Protein AF-A0A7S0ASE6-F1 (afdb_monomer_lite)

pLDDT: mean 73.41, std 23.87, range [31.66, 97.06]

Radius of gyration: 35.44 Å; chains: 1; bounding box: 106×124×54 Å

Structure (mmCIF, N/CA/C/O backbone):
data_AF-A0A7S0ASE6-F1
#
_entry.id   AF-A0A7S0ASE6-F1
#
loop_
_atom_site.group_PDB
_atom_site.id
_atom_site.type_symbol
_atom_site.label_atom_id
_atom_site.label_alt_id
_atom_site.label_comp_id
_atom_site.label_asym_id
_atom_site.label_entity_id
_atom_site.label_seq_id
_atom_site.pdbx_PDB_ins_code
_atom_site.Cartn_x
_atom_site.Cartn_y
_atom_site.Cartn_z
_atom_site.occupancy
_atom_site.B_iso_or_equiv
_atom_site.auth_seq_id
_atom_site.auth_comp_id
_atom_site.auth_asym_id
_atom_site.auth_atom_id
_atom_site.pdbx_PDB_model_num
ATOM 1 N N . LEU A 1 1 ? 62.168 66.373 30.862 1.00 46.31 1 LEU A N 1
ATOM 2 C CA . LEU A 1 1 ? 61.908 66.046 32.283 1.00 46.31 1 LEU A CA 1
ATOM 3 C C . LEU A 1 1 ? 61.932 64.528 32.435 1.00 46.31 1 LEU A C 1
ATOM 5 O O . LEU A 1 1 ? 61.274 63.884 31.636 1.00 46.31 1 LEU A O 1
ATOM 9 N N . ALA A 1 2 ? 62.710 64.023 33.400 1.00 45.31 2 ALA A N 1
ATOM 10 C CA . ALA A 1 2 ? 62.750 62.649 33.939 1.00 45.31 2 ALA A CA 1
ATOM 11 C C . ALA A 1 2 ? 62.777 61.434 32.971 1.00 45.31 2 ALA A C 1
ATOM 13 O O . ALA A 1 2 ? 61.795 61.073 32.333 1.00 45.31 2 ALA A O 1
ATOM 14 N N . THR A 1 3 ? 63.922 60.747 32.973 1.00 60.81 3 THR A N 1
ATOM 15 C CA . THR A 1 3 ? 64.194 59.399 32.429 1.00 60.81 3 THR A CA 1
ATOM 16 C C . THR A 1 3 ? 64.270 58.358 33.587 1.00 60.81 3 THR A C 1
ATOM 18 O O . THR A 1 3 ? 64.009 58.733 34.729 1.00 60.81 3 THR A O 1
ATOM 21 N N . PRO A 1 4 ? 64.679 57.081 33.367 1.00 75.38 4 PRO A N 1
ATOM 22 C CA . PRO A 1 4 ? 63.859 55.966 32.870 1.00 75.38 4 PRO A CA 1
ATOM 23 C C . PRO A 1 4 ? 63.409 54.981 33.996 1.00 75.38 4 PRO A C 1
ATOM 25 O O . PRO A 1 4 ? 62.358 55.299 34.546 1.00 75.38 4 PRO A O 1
ATOM 28 N N . PRO A 1 5 ? 64.091 53.887 34.459 1.00 63.62 5 PRO A N 1
ATOM 29 C CA . PRO A 1 5 ? 65.176 53.027 33.928 1.00 63.62 5 PRO A CA 1
ATOM 30 C C . PRO A 1 5 ? 64.927 51.476 33.954 1.00 63.62 5 PRO A C 1
ATOM 32 O O . PRO A 1 5 ? 63.976 50.989 34.546 1.00 63.62 5 PRO A O 1
ATOM 35 N N . LEU A 1 6 ? 65.894 50.721 33.393 1.00 52.25 6 LEU A N 1
ATOM 36 C CA . LEU A 1 6 ? 66.232 49.275 33.552 1.00 52.25 6 LEU A CA 1
ATOM 37 C C . LEU A 1 6 ? 65.323 48.207 32.885 1.00 52.25 6 LEU A C 1
ATOM 39 O O . LEU A 1 6 ? 64.147 48.088 33.190 1.00 52.25 6 LEU A O 1
ATOM 43 N N . LEU A 1 7 ? 65.792 47.426 31.892 1.00 50.50 7 LEU A N 1
ATOM 44 C CA . LEU A 1 7 ? 66.865 46.395 31.908 1.00 50.50 7 LEU A CA 1
ATOM 45 C C . LEU A 1 7 ? 66.517 45.221 32.841 1.00 50.50 7 LEU A C 1
ATOM 47 O O . LEU A 1 7 ? 66.547 45.354 34.056 1.00 50.50 7 LEU A O 1
ATOM 51 N N . SER A 1 8 ? 66.254 44.013 32.340 1.00 44.50 8 SER A N 1
ATOM 52 C CA . SER A 1 8 ? 67.258 43.051 31.835 1.00 44.50 8 SER A CA 1
ATOM 53 C C . SER A 1 8 ? 66.544 41.694 31.596 1.00 44.50 8 SER A C 1
ATOM 55 O O . SER A 1 8 ? 65.427 41.528 32.067 1.00 44.50 8 SER A O 1
ATOM 57 N N . ARG A 1 9 ? 67.057 40.665 30.905 1.00 51.22 9 ARG A N 1
ATOM 58 C CA . ARG A 1 9 ? 68.338 40.391 30.222 1.00 51.22 9 ARG A CA 1
ATOM 59 C C . ARG A 1 9 ? 68.058 39.305 29.165 1.00 51.22 9 ARG A C 1
ATOM 61 O O . ARG A 1 9 ? 67.295 38.384 29.437 1.00 51.22 9 ARG A O 1
ATOM 68 N N . LEU A 1 10 ? 68.715 39.356 28.008 1.00 49.47 10 LEU A N 1
ATOM 69 C CA . LEU A 1 10 ? 68.803 38.199 27.107 1.00 49.47 10 LEU A CA 1
ATOM 70 C C . LEU A 1 10 ? 69.818 37.188 27.665 1.00 49.47 10 LEU A C 1
ATOM 72 O O . LEU A 1 10 ? 70.966 37.563 27.888 1.00 49.47 10 LEU A O 1
ATOM 76 N N . SER A 1 11 ? 69.419 35.923 27.828 1.00 36.72 11 SER A N 1
ATOM 77 C CA . SER A 1 11 ? 70.278 34.754 27.574 1.00 36.72 11 SER A CA 1
ATOM 78 C C . SER A 1 11 ? 69.448 33.468 27.500 1.00 36.72 11 SER A C 1
ATOM 80 O O . SER A 1 11 ? 68.654 33.175 28.387 1.00 36.72 11 SER A O 1
ATOM 82 N N . LEU A 1 12 ? 69.690 32.704 26.436 1.00 48.00 12 LEU A N 1
ATOM 83 C CA . LEU A 1 12 ? 69.288 31.310 26.191 1.00 48.00 12 LEU A CA 1
ATOM 84 C C . LEU A 1 12 ? 69.874 30.340 27.267 1.00 48.00 12 LEU A C 1
ATOM 86 O O . LEU A 1 12 ? 70.744 30.804 28.014 1.00 48.00 12 LEU A O 1
ATOM 90 N N . PRO A 1 13 ? 69.496 29.029 27.347 1.00 49.38 13 PRO A N 1
ATOM 91 C CA . PRO A 1 13 ? 68.997 28.190 26.239 1.00 49.38 13 PRO A CA 1
ATOM 92 C C . PRO A 1 13 ? 67.893 27.128 26.509 1.00 49.38 13 PRO A C 1
ATOM 94 O O . PRO A 1 13 ? 67.579 26.768 27.633 1.00 49.38 13 PRO A O 1
ATOM 97 N N . CYS A 1 14 ? 67.364 26.630 25.384 1.00 36.22 14 CYS A N 1
ATOM 98 C CA . CYS A 1 14 ? 66.999 25.254 24.990 1.00 36.22 14 CYS A CA 1
ATOM 99 C C . CYS A 1 14 ? 66.637 24.126 25.990 1.00 36.22 14 CYS A C 1
ATOM 101 O O . CYS A 1 14 ? 67.247 23.950 27.035 1.00 36.22 14 CYS A O 1
ATOM 103 N N . LEU A 1 15 ? 65.843 23.188 25.436 1.00 43.75 15 LEU A N 1
ATOM 104 C CA . LEU A 1 15 ? 65.811 21.740 25.731 1.00 43.75 15 LEU A CA 1
ATOM 105 C C . LEU A 1 15 ? 65.174 21.299 27.075 1.00 43.75 15 LEU A C 1
ATOM 107 O O . LEU A 1 15 ? 65.861 21.152 28.077 1.00 43.75 15 LEU A O 1
ATOM 111 N N . LEU A 1 16 ? 63.884 20.927 27.063 1.00 47.41 16 LEU A N 1
ATOM 112 C CA . LEU A 1 16 ? 63.464 19.513 26.948 1.00 47.41 16 LEU A CA 1
ATOM 113 C C . LEU A 1 16 ? 61.928 19.351 26.917 1.00 47.41 16 LEU A C 1
ATOM 115 O O . LEU A 1 16 ? 61.214 19.736 27.836 1.00 47.41 16 LEU A O 1
ATOM 119 N N . ASP A 1 17 ? 61.471 18.745 25.825 1.00 41.91 17 ASP A N 1
ATOM 120 C CA . ASP A 1 17 ? 60.378 17.774 25.703 1.00 41.91 17 ASP A CA 1
ATOM 121 C C . ASP A 1 17 ? 59.402 17.557 26.888 1.00 41.91 17 ASP A C 1
ATOM 123 O O . ASP A 1 17 ? 59.748 16.976 27.920 1.00 41.91 17 ASP A O 1
ATOM 127 N N . ARG A 1 18 ? 58.123 17.887 26.651 1.00 41.34 18 ARG A N 1
ATOM 128 C CA . ARG A 1 18 ? 57.000 17.081 27.156 1.00 41.34 18 ARG A CA 1
ATOM 129 C C . ARG A 1 18 ? 55.775 17.168 26.244 1.00 41.34 18 ARG A C 1
ATOM 131 O O . ARG A 1 18 ? 54.828 17.904 26.502 1.00 41.34 18 ARG A O 1
ATOM 138 N N . THR A 1 19 ? 55.844 16.386 25.170 1.00 42.97 19 THR A N 1
ATOM 139 C CA . THR A 1 19 ? 54.727 15.589 24.627 1.00 42.97 19 THR A CA 1
ATOM 140 C C . THR A 1 19 ? 53.314 16.196 24.639 1.00 42.97 19 THR A C 1
ATOM 142 O O . THR A 1 19 ? 52.597 16.148 25.639 1.00 42.97 19 THR A O 1
ATOM 145 N N . GLU A 1 20 ? 52.875 16.590 23.443 1.00 48.16 20 GLU A N 1
ATOM 146 C CA . GLU A 1 20 ? 51.543 16.332 22.868 1.00 48.16 20 GLU A CA 1
ATOM 14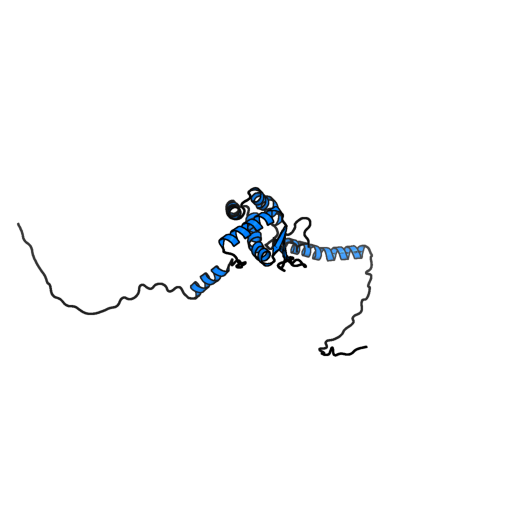7 C C . GLU A 1 20 ? 50.760 15.164 23.527 1.00 48.16 20 GLU A C 1
ATOM 149 O O . GLU A 1 20 ? 50.758 14.036 23.032 1.00 48.16 20 GLU A O 1
ATOM 154 N N . GLU A 1 21 ? 50.030 15.420 24.616 1.00 43.19 21 GLU A N 1
ATOM 155 C CA . GLU A 1 21 ? 49.092 14.454 25.209 1.00 43.19 21 GLU A CA 1
ATOM 156 C C . GLU A 1 21 ? 47.643 14.781 24.833 1.00 43.19 21 GLU A C 1
ATOM 158 O O . GLU A 1 21 ? 46.787 15.142 25.639 1.00 43.19 21 GLU A O 1
ATOM 163 N N . SER A 1 22 ? 47.336 14.447 23.583 1.00 43.00 22 SER A N 1
ATOM 164 C CA . SER A 1 22 ? 46.036 13.905 23.191 1.00 43.00 22 SER A CA 1
ATOM 165 C C . SER A 1 22 ? 44.819 14.836 23.314 1.00 43.00 22 SER A C 1
ATOM 167 O O . SER A 1 22 ? 44.063 14.839 24.289 1.00 43.00 22 SER A O 1
ATOM 169 N N . GLY A 1 23 ? 44.462 15.425 22.171 1.00 41.19 23 GLY A N 1
ATOM 170 C CA . GLY A 1 23 ? 43.052 15.533 21.810 1.00 41.19 23 GLY A CA 1
ATOM 171 C C . GLY A 1 23 ? 42.423 14.136 21.811 1.00 41.19 23 GLY A C 1
ATOM 172 O O . GLY A 1 23 ? 42.434 13.439 20.795 1.00 41.19 23 GLY A O 1
ATOM 173 N N . LYS A 1 24 ? 41.888 13.706 22.963 1.00 46.53 24 LYS A N 1
ATOM 174 C CA . LYS A 1 24 ? 41.133 12.458 23.111 1.00 46.53 24 LYS A CA 1
ATOM 175 C C . LYS A 1 24 ? 39.839 12.578 22.321 1.00 46.53 24 LYS A C 1
ATOM 177 O O . LYS A 1 24 ? 38.773 12.870 22.861 1.00 46.53 24 LYS A O 1
ATOM 182 N N . SER A 1 25 ? 39.940 12.294 21.021 1.00 38.59 25 SER A N 1
ATOM 183 C CA . SER A 1 25 ? 38.804 11.824 20.245 1.00 38.59 25 SER A CA 1
ATOM 184 C C . SER A 1 25 ? 38.163 10.705 21.061 1.00 38.59 25 SER A C 1
ATOM 186 O O . SER A 1 25 ? 38.798 9.692 21.365 1.00 38.59 25 SER A O 1
ATOM 188 N N . VAL A 1 26 ? 36.934 10.933 21.527 1.00 51.69 26 VAL A N 1
ATOM 189 C CA . VAL A 1 26 ? 36.214 9.935 22.315 1.00 51.69 26 VAL A CA 1
ATOM 190 C C . VAL A 1 26 ? 35.903 8.801 21.354 1.00 51.69 26 VAL A C 1
ATOM 192 O O . VAL A 1 26 ? 34.943 8.867 20.584 1.00 51.69 26 VAL A O 1
ATOM 195 N N . ALA A 1 27 ? 36.776 7.793 21.356 1.00 51.03 27 ALA A N 1
ATOM 196 C CA . ALA A 1 27 ? 36.675 6.613 20.524 1.00 51.03 27 ALA A CA 1
ATOM 197 C C . ALA A 1 27 ? 35.365 5.907 20.874 1.00 51.03 27 ALA A C 1
ATOM 199 O O . ALA A 1 27 ? 35.280 5.161 21.850 1.00 51.03 27 ALA A O 1
ATOM 200 N N . GLN A 1 28 ? 34.321 6.212 20.096 1.00 57.12 28 GLN A N 1
ATOM 201 C CA . GLN A 1 28 ? 32.968 5.740 20.348 1.00 57.12 28 GLN A CA 1
ATOM 202 C C . GLN A 1 28 ? 32.994 4.225 20.501 1.00 57.12 28 GLN A C 1
ATOM 204 O O . GLN A 1 28 ? 33.410 3.498 19.591 1.00 57.12 28 GLN A O 1
ATOM 209 N N . SER A 1 29 ? 32.579 3.782 21.687 1.00 41.16 29 SER A N 1
ATOM 210 C CA . SER A 1 29 ? 32.697 2.400 22.137 1.00 41.16 29 SER A CA 1
ATOM 211 C C . SER A 1 29 ? 32.131 1.421 21.095 1.00 41.16 29 SER A C 1
ATOM 213 O O . SER A 1 29 ? 31.169 1.748 20.391 1.00 41.16 29 SER A O 1
ATOM 215 N N . PRO A 1 30 ? 32.647 0.182 20.990 1.00 56.12 30 PRO A N 1
ATOM 216 C CA . PRO A 1 30 ? 32.141 -0.783 20.010 1.00 56.12 30 PRO A CA 1
ATOM 217 C C . PRO A 1 30 ? 30.630 -1.055 20.157 1.00 56.12 30 PRO A C 1
ATOM 219 O O . PRO A 1 30 ? 29.961 -1.327 19.161 1.00 56.12 30 PRO A O 1
ATOM 222 N N . LYS A 1 31 ? 30.061 -0.867 21.359 1.00 50.06 31 LYS A N 1
ATOM 223 C CA . LYS A 1 31 ? 28.608 -0.884 21.607 1.00 50.06 31 LYS A CA 1
ATOM 224 C C . LYS A 1 31 ? 27.866 0.236 20.854 1.00 50.06 31 LYS A C 1
ATOM 226 O O . LYS A 1 31 ? 26.828 -0.030 20.253 1.00 50.06 31 LYS A O 1
ATOM 231 N N . GLN A 1 32 ? 28.410 1.455 20.805 1.00 53.22 32 GLN A N 1
ATOM 232 C CA . GLN A 1 32 ? 27.863 2.561 20.003 1.00 53.22 32 GLN A CA 1
ATOM 233 C C . GLN A 1 32 ? 28.000 2.305 18.494 1.00 53.22 32 GLN A C 1
ATOM 235 O O . GLN A 1 32 ? 27.083 2.621 17.743 1.00 53.22 32 GLN A O 1
ATOM 240 N N . ARG A 1 33 ? 29.074 1.655 18.020 1.00 47.91 33 ARG A N 1
ATOM 241 C CA . ARG A 1 33 ? 29.172 1.250 16.599 1.00 47.91 33 ARG A CA 1
ATOM 242 C C . ARG A 1 33 ? 28.098 0.220 16.214 1.00 47.91 33 ARG A C 1
ATOM 244 O O . ARG A 1 33 ? 27.493 0.322 15.144 1.00 47.91 33 ARG A O 1
ATOM 251 N N . GLN A 1 34 ? 27.813 -0.739 17.098 1.00 54.50 34 GLN A N 1
ATOM 252 C CA . GLN A 1 34 ? 26.793 -1.767 16.868 1.00 54.50 34 GLN A CA 1
ATOM 253 C C . GLN A 1 34 ? 25.364 -1.200 16.795 1.00 54.50 34 GLN A C 1
ATOM 255 O O . GLN A 1 34 ? 24.576 -1.672 15.971 1.00 54.50 34 GLN A O 1
ATOM 260 N N . THR A 1 35 ? 25.015 -0.165 17.571 1.00 48.97 35 THR A N 1
ATOM 261 C CA . THR A 1 35 ? 23.663 0.428 17.518 1.00 48.97 35 THR A CA 1
ATOM 262 C C . THR A 1 35 ? 23.382 1.130 16.186 1.00 48.97 35 THR A C 1
ATOM 264 O O . THR A 1 35 ? 22.312 0.915 15.610 1.00 48.97 35 THR A O 1
ATOM 267 N N . VAL A 1 36 ? 24.344 1.865 15.610 1.00 48.91 36 VAL A N 1
ATOM 268 C CA . VAL A 1 36 ? 24.180 2.476 14.271 1.00 48.91 36 VAL A CA 1
ATOM 269 C C . VAL A 1 36 ? 23.984 1.397 13.193 1.00 48.91 36 VAL A C 1
ATOM 271 O O . VAL A 1 36 ? 23.126 1.517 12.311 1.00 48.91 36 VAL A O 1
ATOM 274 N N . GLN A 1 37 ? 24.730 0.293 13.288 1.00 48.12 37 GLN A N 1
ATOM 275 C CA . GLN A 1 37 ? 24.641 -0.824 12.344 1.00 48.12 37 GLN A CA 1
ATOM 276 C C . GLN A 1 37 ? 23.330 -1.624 12.491 1.00 48.12 37 GLN A C 1
ATOM 278 O O . GLN A 1 37 ? 22.786 -2.100 11.489 1.00 48.12 37 GLN A O 1
ATOM 283 N N . ALA A 1 38 ? 22.761 -1.694 13.700 1.00 42.91 38 ALA A N 1
ATOM 284 C CA . ALA A 1 38 ? 21.429 -2.243 13.951 1.00 42.91 38 ALA A CA 1
ATOM 285 C C . ALA A 1 38 ? 20.308 -1.348 13.383 1.00 42.91 38 ALA A C 1
ATOM 287 O O . ALA A 1 38 ? 19.380 -1.852 12.744 1.00 42.91 38 ALA A O 1
ATOM 288 N N . MET A 1 39 ? 20.409 -0.019 13.515 1.00 43.75 39 MET A N 1
ATOM 289 C CA . MET A 1 39 ? 19.421 0.916 12.951 1.00 43.75 39 MET A CA 1
ATOM 290 C C . MET A 1 39 ? 19.365 0.851 11.415 1.00 43.75 39 MET A C 1
ATOM 292 O O . MET A 1 39 ? 18.277 0.894 10.834 1.00 43.75 39 MET A O 1
ATOM 296 N N . LYS A 1 40 ? 20.507 0.630 10.747 1.00 40.44 40 LYS A N 1
ATOM 297 C CA . LYS A 1 40 ? 20.600 0.465 9.281 1.00 40.44 40 LYS A CA 1
ATOM 298 C C . LYS A 1 40 ? 19.810 -0.744 8.738 1.00 40.44 40 LYS A C 1
ATOM 300 O O . LYS A 1 40 ? 19.458 -0.756 7.559 1.00 40.44 40 LYS A O 1
ATOM 305 N N . LYS A 1 41 ? 19.467 -1.738 9.575 1.00 43.91 41 LYS A N 1
ATOM 306 C CA . LYS A 1 41 ? 18.623 -2.894 9.195 1.00 43.91 41 LYS A CA 1
ATOM 307 C C . LYS A 1 41 ? 17.110 -2.613 9.206 1.00 43.91 41 LYS A C 1
ATOM 309 O O . LYS A 1 41 ? 16.353 -3.438 8.697 1.00 43.91 41 LYS A O 1
ATOM 314 N N . ARG A 1 42 ? 16.636 -1.484 9.753 1.00 51.38 42 ARG A N 1
ATOM 315 C CA . ARG A 1 42 ? 15.226 -1.339 10.180 1.00 51.38 42 ARG A CA 1
ATOM 316 C C . ARG A 1 42 ? 14.180 -1.281 9.049 1.00 51.38 42 ARG A C 1
ATOM 318 O O . ARG A 1 42 ? 13.040 -1.660 9.287 1.00 51.38 42 ARG A O 1
ATOM 325 N N . LEU A 1 43 ? 14.542 -0.863 7.828 1.00 57.16 43 LEU A N 1
ATOM 326 C CA . LEU A 1 43 ? 13.655 -0.857 6.642 1.00 57.16 43 LEU A CA 1
ATOM 327 C C . LEU A 1 43 ? 14.396 -1.217 5.334 1.00 57.16 43 LEU A C 1
ATOM 329 O O . LEU A 1 43 ? 14.270 -0.545 4.310 1.00 57.16 43 LEU A O 1
ATOM 333 N N . ALA A 1 44 ? 15.175 -2.301 5.340 1.00 65.75 44 ALA A N 1
ATOM 334 C CA . ALA A 1 44 ? 15.803 -2.796 4.115 1.00 65.75 44 ALA A CA 1
ATOM 335 C C . ALA A 1 44 ? 14.754 -3.383 3.141 1.00 65.75 44 ALA A C 1
ATOM 337 O O . ALA A 1 44 ? 14.177 -4.452 3.374 1.00 65.75 44 ALA A O 1
ATOM 338 N N . PHE A 1 45 ? 14.516 -2.690 2.023 1.00 72.69 45 PHE A N 1
ATOM 339 C CA . PHE A 1 45 ? 13.747 -3.227 0.897 1.00 72.69 45 PHE A CA 1
ATOM 340 C C . PHE A 1 45 ? 14.613 -4.172 0.055 1.00 72.69 45 PHE A C 1
ATOM 342 O O . PHE A 1 45 ? 15.717 -3.782 -0.342 1.00 72.69 45 PHE A O 1
ATOM 349 N N . ARG A 1 46 ? 14.093 -5.352 -0.326 1.00 83.56 46 ARG A N 1
ATOM 350 C CA . ARG A 1 46 ? 14.748 -6.257 -1.302 1.00 83.56 46 ARG A CA 1
ATOM 351 C C . ARG A 1 46 ? 15.220 -5.487 -2.545 1.00 83.56 46 ARG A C 1
ATOM 353 O O . ARG A 1 46 ? 14.602 -4.499 -2.948 1.00 83.56 46 ARG A O 1
ATOM 360 N N . LYS A 1 47 ? 16.323 -5.917 -3.171 1.00 80.88 47 LYS A N 1
ATOM 361 C CA . LYS A 1 47 ? 16.894 -5.221 -4.343 1.00 80.88 47 LYS A CA 1
ATOM 362 C C . LYS A 1 47 ? 15.979 -5.276 -5.583 1.00 80.88 47 LYS A C 1
ATOM 364 O O . LYS A 1 47 ? 16.001 -4.338 -6.368 1.00 80.88 47 LYS A O 1
ATOM 369 N N . LEU A 1 48 ? 15.139 -6.313 -5.724 1.00 86.31 48 LEU A N 1
AT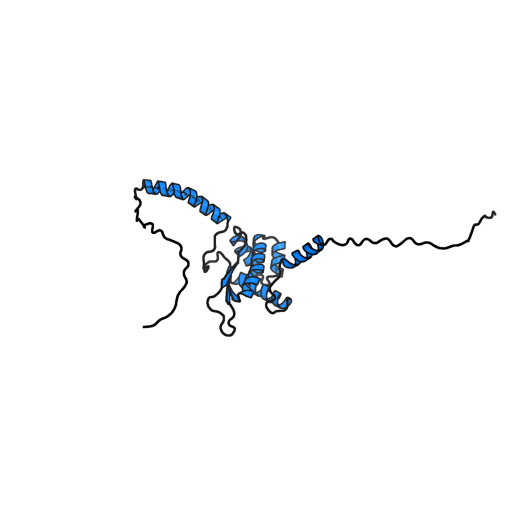OM 370 C CA . LEU A 1 48 ? 14.156 -6.491 -6.819 1.00 86.31 48 LEU A CA 1
ATOM 371 C C . LEU A 1 48 ? 14.734 -6.307 -8.245 1.00 86.31 48 LEU A C 1
ATOM 373 O O . LEU A 1 48 ? 13.997 -5.929 -9.159 1.00 86.31 48 LEU A O 1
ATOM 377 N N . GLY A 1 49 ? 16.044 -6.530 -8.421 1.00 89.00 49 GLY A N 1
ATOM 378 C CA . GLY A 1 49 ? 16.761 -6.338 -9.687 1.00 89.00 49 GLY A CA 1
ATOM 379 C C . GLY A 1 49 ? 16.740 -4.904 -10.234 1.00 89.00 49 GLY A C 1
ATOM 380 O O . GLY A 1 49 ? 16.793 -4.733 -11.444 1.00 89.00 49 GLY A O 1
ATOM 381 N N . ARG A 1 50 ? 16.565 -3.870 -9.393 1.00 91.00 50 ARG A N 1
ATOM 382 C CA . ARG A 1 50 ? 16.361 -2.481 -9.851 1.00 91.00 50 ARG A CA 1
ATOM 383 C C . ARG A 1 50 ? 17.130 -1.454 -9.033 1.00 91.00 50 ARG A C 1
ATOM 385 O O . ARG A 1 50 ? 17.311 -1.614 -7.825 1.00 91.00 50 ARG A O 1
ATOM 392 N N . GLN A 1 51 ? 17.477 -0.348 -9.692 1.00 94.38 51 GLN A N 1
ATOM 393 C CA . GLN A 1 51 ? 18.058 0.822 -9.038 1.00 94.38 51 GLN A CA 1
ATOM 394 C C . GLN A 1 51 ? 17.107 1.407 -7.972 1.00 94.38 51 GLN A C 1
ATOM 396 O O . GLN A 1 51 ? 15.881 1.361 -8.159 1.00 94.38 51 GLN A O 1
ATOM 401 N N . PRO A 1 52 ? 17.623 1.973 -6.859 1.00 90.88 52 PRO A N 1
ATOM 402 C CA . PRO A 1 52 ? 16.797 2.402 -5.726 1.00 90.88 52 PRO A CA 1
ATOM 403 C C . PRO A 1 52 ? 15.686 3.396 -6.091 1.00 90.88 52 PRO A C 1
ATOM 405 O O . PRO A 1 52 ? 14.553 3.223 -5.641 1.00 90.88 52 PRO A O 1
ATOM 408 N N . ALA A 1 53 ? 15.980 4.380 -6.948 1.00 92.44 53 ALA A N 1
ATOM 409 C CA . ALA A 1 53 ? 15.020 5.401 -7.372 1.00 92.44 53 ALA A CA 1
ATOM 410 C C . ALA A 1 53 ? 13.835 4.803 -8.156 1.00 92.44 53 ALA A C 1
ATOM 412 O O . ALA A 1 53 ? 12.675 5.044 -7.813 1.00 92.44 53 ALA A O 1
ATOM 413 N N . HIS A 1 54 ? 14.117 3.944 -9.145 1.00 95.00 54 HIS A N 1
ATOM 414 C CA . HIS A 1 54 ? 13.092 3.222 -9.907 1.00 95.00 54 HIS A CA 1
ATOM 415 C C . HIS A 1 54 ? 12.256 2.332 -8.975 1.00 95.00 54 HIS A C 1
ATOM 417 O O . HIS A 1 54 ? 11.026 2.360 -9.020 1.00 95.00 54 HIS A O 1
ATOM 423 N N . LYS A 1 55 ? 12.903 1.578 -8.074 1.00 93.94 55 LYS A N 1
ATOM 424 C CA . LYS A 1 55 ? 12.210 0.729 -7.091 1.00 93.94 55 LYS A CA 1
ATOM 425 C C . LYS A 1 55 ? 11.249 1.536 -6.209 1.00 93.94 55 LYS A C 1
ATOM 427 O O . LYS A 1 55 ? 10.126 1.094 -5.973 1.00 93.94 55 LYS A O 1
ATOM 432 N N . TRP A 1 56 ? 11.657 2.723 -5.758 1.00 93.06 56 TRP A N 1
ATOM 433 C CA . TRP A 1 56 ? 10.810 3.615 -4.963 1.00 93.06 56 TRP A CA 1
ATOM 434 C C . TRP A 1 56 ? 9.639 4.199 -5.767 1.00 93.06 56 TRP A C 1
ATOM 436 O O . TRP A 1 56 ? 8.518 4.263 -5.265 1.00 93.06 56 TRP A O 1
ATOM 446 N N . ALA A 1 57 ? 9.857 4.586 -7.027 1.00 94.62 57 ALA A N 1
ATOM 447 C CA . ALA A 1 57 ? 8.778 5.011 -7.920 1.00 94.62 57 ALA A CA 1
ATOM 448 C C . ALA A 1 57 ? 7.748 3.888 -8.150 1.00 94.62 57 ALA A C 1
ATOM 450 O O . ALA A 1 57 ? 6.552 4.117 -7.989 1.00 94.62 57 ALA A O 1
ATOM 451 N N . MET A 1 58 ? 8.209 2.662 -8.421 1.00 95.50 58 MET A N 1
ATOM 452 C CA . MET A 1 58 ? 7.351 1.484 -8.585 1.00 95.50 58 MET A CA 1
ATOM 453 C C . MET A 1 58 ? 6.521 1.186 -7.329 1.00 95.50 58 MET A C 1
ATOM 455 O O . MET A 1 58 ? 5.316 0.972 -7.435 1.00 95.50 58 MET A O 1
ATOM 459 N N . LEU A 1 59 ? 7.140 1.179 -6.143 1.00 95.25 59 LEU A N 1
ATOM 460 C CA . LEU A 1 59 ? 6.434 0.910 -4.885 1.00 95.25 59 LEU A CA 1
ATOM 461 C C . LEU A 1 59 ? 5.360 1.969 -4.595 1.00 95.25 59 LEU A C 1
ATOM 463 O O . LEU A 1 59 ? 4.246 1.597 -4.236 1.00 95.25 59 LEU A O 1
ATOM 467 N N . ARG A 1 60 ? 5.644 3.261 -4.822 1.00 95.56 60 ARG A N 1
ATOM 468 C CA . ARG A 1 60 ? 4.649 4.345 -4.693 1.00 95.56 60 ARG A CA 1
ATOM 469 C C . ARG A 1 60 ? 3.451 4.159 -5.624 1.00 95.56 60 ARG A C 1
ATOM 471 O O . ARG A 1 60 ? 2.308 4.304 -5.189 1.00 95.56 60 ARG A O 1
ATOM 478 N N . ASN A 1 61 ? 3.704 3.794 -6.881 1.00 96.19 61 ASN A N 1
ATOM 479 C CA . ASN A 1 61 ? 2.642 3.532 -7.850 1.00 96.19 61 ASN A CA 1
ATOM 480 C C . ASN A 1 61 ? 1.785 2.334 -7.397 1.00 96.19 61 ASN A C 1
ATOM 482 O O . ASN A 1 61 ? 0.570 2.466 -7.300 1.00 96.19 61 ASN A O 1
ATOM 486 N N . MET A 1 62 ? 2.406 1.211 -7.008 1.00 96.44 62 MET A N 1
ATOM 487 C CA . MET A 1 62 ? 1.674 0.028 -6.532 1.00 96.44 62 MET A CA 1
ATOM 488 C C . MET A 1 62 ? 0.872 0.280 -5.243 1.00 96.44 62 MET A C 1
ATOM 490 O O . MET A 1 62 ? -0.219 -0.264 -5.113 1.00 96.44 62 MET A O 1
ATOM 494 N N . VAL A 1 63 ? 1.359 1.107 -4.306 1.00 96.88 63 VAL A N 1
ATOM 495 C CA . VAL A 1 63 ? 0.578 1.529 -3.121 1.00 96.88 63 VAL A CA 1
ATOM 496 C C . VAL A 1 63 ? -0.643 2.347 -3.530 1.00 96.88 63 VAL A C 1
ATOM 498 O O . VAL A 1 63 ? -1.736 2.102 -3.027 1.00 96.88 63 VAL A O 1
ATOM 501 N N . THR A 1 64 ? -0.470 3.286 -4.463 1.00 97.06 64 THR A N 1
ATOM 502 C CA . THR A 1 64 ? -1.566 4.127 -4.966 1.00 97.06 64 THR A CA 1
ATOM 503 C C . THR A 1 64 ? -2.646 3.254 -5.620 1.00 97.06 64 THR A C 1
ATOM 505 O O . THR A 1 64 ? -3.817 3.351 -5.257 1.00 97.06 64 THR A O 1
ATOM 508 N N . SER A 1 65 ? -2.255 2.306 -6.482 1.00 96.81 65 SER A N 1
ATOM 509 C CA . SER A 1 65 ? -3.172 1.323 -7.079 1.00 96.81 65 SER A CA 1
ATOM 510 C C . SER A 1 65 ? -3.834 0.407 -6.039 1.00 96.81 65 SER A C 1
ATOM 512 O O . SER A 1 65 ? -5.025 0.125 -6.151 1.00 96.81 65 SER A O 1
ATOM 514 N N . LEU A 1 66 ? -3.100 -0.040 -5.012 1.00 96.44 66 LEU A N 1
ATOM 515 C CA . LEU A 1 66 ? -3.640 -0.904 -3.958 1.00 96.44 66 LEU A CA 1
ATOM 516 C C . LEU A 1 66 ? -4.710 -0.190 -3.120 1.00 96.44 66 LEU A C 1
ATOM 518 O O . LEU A 1 66 ? -5.741 -0.788 -2.842 1.00 96.44 66 LEU A O 1
ATOM 522 N N . ILE A 1 67 ? -4.526 1.082 -2.757 1.00 96.12 67 ILE A N 1
ATOM 523 C CA . ILE A 1 67 ? -5.553 1.859 -2.034 1.00 96.12 67 ILE A CA 1
ATOM 524 C C . ILE A 1 67 ? -6.766 2.134 -2.939 1.00 96.12 67 ILE A C 1
ATOM 526 O O . ILE A 1 67 ? -7.914 2.047 -2.496 1.00 96.12 67 ILE A O 1
ATOM 530 N N . LYS A 1 68 ? -6.530 2.399 -4.230 1.00 95.44 68 LYS A N 1
ATOM 531 C CA . LYS A 1 68 ? -7.584 2.632 -5.226 1.00 95.44 68 LYS A CA 1
ATOM 532 C C . LYS A 1 68 ? -8.500 1.412 -5.392 1.00 95.44 68 LYS A C 1
ATOM 534 O O . LYS A 1 68 ? -9.702 1.537 -5.169 1.00 95.44 68 LYS A O 1
ATOM 539 N N . HIS A 1 69 ? -7.940 0.238 -5.692 1.00 94.50 69 HIS A N 1
ATOM 540 C CA . HIS A 1 69 ? -8.700 -0.974 -6.047 1.00 94.50 69 HIS A CA 1
ATOM 541 C C . HIS A 1 69 ? -8.914 -1.973 -4.893 1.00 94.50 69 HIS A C 1
ATOM 543 O O . HIS A 1 69 ? -9.679 -2.926 -5.028 1.00 94.50 69 HIS A O 1
ATOM 549 N N . GLU A 1 70 ? -8.235 -1.784 -3.760 1.00 94.50 70 GLU A N 1
ATOM 550 C CA . GLU A 1 70 ? -8.206 -2.652 -2.565 1.00 94.50 70 GLU A CA 1
ATOM 551 C C . GLU A 1 70 ? -7.656 -4.079 -2.749 1.00 94.50 70 GLU A C 1
ATOM 553 O O . GLU A 1 70 ? -7.311 -4.732 -1.764 1.00 94.50 70 GLU A O 1
ATOM 558 N N . ARG A 1 71 ? -7.489 -4.540 -3.992 1.00 94.56 71 ARG A N 1
ATOM 559 C CA . ARG A 1 71 ? -6.851 -5.804 -4.376 1.00 94.56 71 ARG A CA 1
ATOM 560 C C . ARG A 1 71 ? -6.044 -5.594 -5.659 1.00 94.56 71 ARG A C 1
ATOM 562 O O . ARG A 1 71 ? -6.561 -5.006 -6.604 1.00 94.56 71 ARG A O 1
ATOM 569 N N . ILE A 1 72 ? -4.808 -6.098 -5.718 1.00 96.00 72 ILE A N 1
ATOM 570 C CA . ILE A 1 72 ? -4.014 -6.177 -6.961 1.00 96.00 72 ILE A CA 1
ATOM 571 C C . ILE A 1 72 ? -3.298 -7.530 -7.080 1.00 96.00 72 ILE A C 1
ATOM 573 O O . ILE A 1 72 ? -2.923 -8.137 -6.075 1.00 96.00 72 ILE A O 1
ATOM 577 N N . VAL A 1 73 ? -3.057 -7.982 -8.314 1.00 95.75 73 VAL A N 1
ATOM 578 C CA . VAL A 1 73 ? -2.197 -9.141 -8.615 1.00 95.75 73 VAL A CA 1
ATOM 579 C C . VAL A 1 73 ? -0.795 -8.638 -8.961 1.00 95.75 73 VAL A C 1
ATOM 581 O O . VAL A 1 73 ? -0.632 -7.708 -9.749 1.00 95.75 73 VAL A O 1
ATOM 584 N N . THR A 1 74 ? 0.242 -9.227 -8.372 1.00 96.00 74 THR A N 1
ATOM 585 C CA . THR A 1 74 ? 1.646 -8.886 -8.656 1.00 96.00 74 THR A CA 1
ATOM 586 C C . THR A 1 74 ? 2.542 -10.107 -8.429 1.00 96.00 74 THR A C 1
ATOM 588 O O . THR A 1 74 ? 2.042 -11.201 -8.185 1.00 96.00 74 THR A O 1
ATOM 591 N N . THR A 1 75 ? 3.867 -9.972 -8.518 1.00 95.81 75 THR A N 1
ATOM 592 C CA . THR A 1 75 ? 4.771 -11.089 -8.190 1.00 95.81 75 THR A CA 1
ATOM 593 C C . THR A 1 75 ? 5.025 -11.172 -6.683 1.00 95.81 75 THR A C 1
ATOM 595 O O . THR A 1 75 ? 5.122 -10.150 -5.997 1.00 95.81 75 THR A O 1
ATOM 598 N N . LEU A 1 76 ? 5.190 -12.384 -6.150 1.00 95.31 76 LEU A N 1
ATOM 599 C CA . LEU A 1 76 ? 5.423 -12.660 -4.728 1.00 95.31 76 LEU A CA 1
ATOM 600 C C . LEU A 1 76 ? 6.494 -11.763 -4.059 1.00 95.31 76 LEU A C 1
ATOM 602 O O . LEU A 1 76 ? 6.223 -11.239 -2.971 1.00 95.31 76 LEU A O 1
ATOM 606 N N . PRO A 1 77 ? 7.691 -11.518 -4.645 1.00 94.69 77 PRO A N 1
ATOM 607 C CA . PRO A 1 77 ? 8.673 -10.622 -4.034 1.00 94.69 77 PRO A CA 1
ATOM 608 C C . PRO A 1 77 ? 8.233 -9.149 -4.036 1.00 94.69 77 PRO A C 1
ATOM 610 O O . PRO A 1 77 ? 8.573 -8.431 -3.098 1.00 94.69 77 PRO A O 1
ATOM 613 N N . LYS A 1 78 ? 7.456 -8.693 -5.032 1.00 95.25 78 LYS A N 1
ATOM 614 C CA . LYS A 1 78 ? 6.882 -7.336 -5.046 1.00 95.25 78 LYS A CA 1
ATOM 615 C C . LYS A 1 78 ? 5.806 -7.195 -3.969 1.00 95.25 78 LYS A C 1
ATOM 617 O O . LYS A 1 78 ? 5.855 -6.233 -3.210 1.00 95.25 78 LYS A O 1
ATOM 622 N N . ALA A 1 79 ? 4.903 -8.172 -3.845 1.00 96.62 79 ALA A N 1
ATOM 623 C CA . ALA A 1 79 ? 3.852 -8.185 -2.825 1.00 96.62 79 ALA A CA 1
ATOM 624 C C . ALA A 1 79 ? 4.426 -8.121 -1.396 1.00 96.62 79 ALA A C 1
ATOM 626 O O . ALA A 1 79 ? 3.979 -7.315 -0.582 1.00 96.62 79 ALA A O 1
ATOM 627 N N . LYS A 1 80 ? 5.472 -8.909 -1.099 1.00 94.19 80 LYS A N 1
ATOM 628 C CA . LYS A 1 80 ? 6.132 -8.922 0.223 1.00 94.19 80 LYS A CA 1
ATOM 629 C C . LYS A 1 80 ? 6.786 -7.583 0.600 1.00 94.19 80 LYS A C 1
ATOM 631 O O . LYS A 1 80 ? 6.802 -7.234 1.778 1.00 94.19 80 LYS A O 1
ATOM 636 N N . GLU A 1 81 ? 7.311 -6.830 -0.367 1.00 94.44 81 GLU A N 1
ATOM 637 C CA . GLU A 1 81 ? 7.853 -5.483 -0.120 1.00 94.44 81 GLU A CA 1
ATOM 638 C C . GLU A 1 81 ? 6.760 -4.410 -0.064 1.00 94.44 81 GLU A C 1
ATOM 640 O O . GLU A 1 81 ? 6.825 -3.514 0.777 1.00 94.44 81 GLU A O 1
ATOM 645 N N . LEU A 1 82 ? 5.729 -4.535 -0.905 1.00 95.75 82 LEU A N 1
ATOM 646 C CA . LEU A 1 82 ? 4.566 -3.652 -0.913 1.00 95.75 82 LEU A CA 1
ATOM 647 C C . LEU A 1 82 ? 3.820 -3.683 0.428 1.00 95.75 82 LEU A C 1
ATOM 649 O O . LEU A 1 82 ? 3.474 -2.618 0.935 1.00 95.75 82 LEU A O 1
ATOM 653 N N . ARG A 1 83 ? 3.670 -4.869 1.039 1.00 95.06 83 ARG A N 1
ATOM 654 C CA . ARG A 1 83 ? 3.047 -5.070 2.362 1.00 95.06 83 ARG A CA 1
ATOM 655 C C . ARG A 1 83 ? 3.586 -4.092 3.413 1.00 95.06 83 ARG A C 1
ATOM 657 O O . ARG A 1 83 ? 2.820 -3.380 4.048 1.00 95.06 83 ARG A O 1
ATOM 664 N N . LYS A 1 84 ? 4.919 -3.974 3.520 1.00 93.38 84 LYS A N 1
ATOM 665 C CA . LYS A 1 84 ? 5.599 -3.081 4.482 1.00 93.38 84 LYS A CA 1
ATOM 666 C C . LYS A 1 84 ? 5.202 -1.611 4.310 1.00 93.38 84 LYS A C 1
ATOM 668 O O . LYS A 1 84 ? 5.082 -0.885 5.293 1.00 93.38 84 LYS A O 1
ATOM 673 N N . LEU A 1 85 ? 5.063 -1.157 3.062 1.00 94.75 85 LEU A N 1
ATOM 674 C CA . LEU A 1 85 ? 4.757 0.239 2.755 1.00 94.75 85 LEU A CA 1
ATOM 675 C C . LEU A 1 85 ? 3.253 0.518 2.885 1.00 94.75 85 LEU A C 1
ATOM 677 O O . LEU A 1 85 ? 2.880 1.543 3.450 1.00 94.75 85 LEU A O 1
ATOM 681 N N . ALA A 1 86 ? 2.408 -0.410 2.433 1.00 96.12 86 ALA A N 1
ATOM 682 C CA . ALA A 1 86 ? 0.956 -0.333 2.554 1.00 96.12 86 ALA A CA 1
ATOM 683 C C . ALA A 1 86 ? 0.495 -0.338 4.021 1.00 96.12 86 ALA A C 1
ATOM 685 O O . ALA A 1 86 ? -0.300 0.519 4.406 1.00 96.12 86 ALA A O 1
ATOM 686 N N . ASP A 1 87 ? 1.056 -1.221 4.858 1.00 94.50 87 ASP A N 1
ATOM 687 C CA . ASP A 1 87 ? 0.743 -1.265 6.291 1.00 94.50 87 ASP A CA 1
ATOM 688 C C . ASP A 1 87 ? 1.142 0.048 6.995 1.00 94.50 87 ASP A C 1
ATOM 690 O O . ASP A 1 87 ? 0.408 0.545 7.852 1.00 94.50 87 ASP A O 1
ATOM 694 N N . LYS A 1 88 ? 2.266 0.668 6.591 1.00 94.56 88 LYS A N 1
ATOM 695 C CA . LYS A 1 88 ? 2.672 1.991 7.095 1.00 94.56 88 LYS A CA 1
ATOM 696 C C . LYS A 1 88 ? 1.692 3.092 6.675 1.00 94.56 88 LYS A C 1
ATOM 698 O O . LYS A 1 88 ? 1.403 3.964 7.490 1.00 94.56 88 LYS A O 1
ATOM 703 N N . MET A 1 89 ? 1.179 3.073 5.441 1.00 95.81 89 MET A N 1
ATOM 704 C CA . MET A 1 89 ? 0.196 4.071 4.994 1.00 95.81 89 MET A CA 1
ATOM 705 C C . MET A 1 89 ? -1.120 3.958 5.770 1.00 95.81 89 MET A C 1
ATOM 707 O O . MET A 1 89 ? -1.645 4.982 6.192 1.00 95.81 89 MET A O 1
ATOM 711 N N . VAL A 1 90 ? -1.614 2.744 6.041 1.00 96.12 90 VAL A N 1
ATOM 712 C CA . VAL A 1 90 ? -2.803 2.555 6.896 1.00 96.12 90 VAL A CA 1
ATOM 713 C C . VAL A 1 90 ? -2.550 3.039 8.325 1.00 96.12 90 VAL A C 1
ATOM 715 O O . VAL A 1 90 ? -3.403 3.713 8.893 1.00 96.12 90 VAL A O 1
ATOM 718 N N . GLY A 1 91 ? -1.363 2.786 8.888 1.00 95.38 91 GLY A N 1
ATOM 719 C CA . GLY A 1 91 ? -0.981 3.333 10.197 1.00 95.38 91 GLY A CA 1
ATOM 720 C C . GLY A 1 91 ? -1.012 4.869 10.253 1.00 95.38 91 GLY A C 1
ATOM 721 O O . GLY A 1 91 ? -1.472 5.436 11.241 1.00 95.38 91 GLY A O 1
ATOM 722 N N . LEU A 1 92 ? -0.593 5.551 9.178 1.00 95.56 92 LEU A N 1
ATOM 723 C CA . LEU A 1 92 ? -0.754 7.006 9.052 1.00 95.56 92 LEU A CA 1
ATOM 724 C C . LEU A 1 92 ? -2.228 7.410 8.900 1.00 95.56 92 LEU A C 1
ATOM 726 O O . LEU A 1 92 ? -2.637 8.390 9.517 1.00 95.56 92 LEU A O 1
ATOM 730 N N . GLY A 1 93 ? -3.011 6.641 8.135 1.00 95.50 93 GLY A N 1
ATOM 731 C CA . GLY A 1 93 ? -4.460 6.799 7.975 1.00 95.50 93 GLY A CA 1
ATOM 732 C C . GLY A 1 93 ? -5.193 6.828 9.316 1.00 95.50 93 GLY A C 1
ATOM 733 O O . GLY A 1 93 ? -5.842 7.822 9.630 1.00 95.50 93 GLY A O 1
ATOM 734 N N . LYS A 1 94 ? -4.985 5.797 10.149 1.00 95.25 94 LYS A N 1
ATOM 735 C CA . LYS A 1 94 ? -5.531 5.692 11.518 1.00 95.25 94 LYS A CA 1
ATOM 736 C C . LYS A 1 94 ? -5.171 6.878 12.418 1.00 95.25 94 LYS A C 1
ATOM 738 O O . LYS A 1 94 ? -5.948 7.253 13.281 1.00 95.25 94 LYS A O 1
ATOM 743 N N . SER A 1 95 ? -3.984 7.461 12.245 1.00 93.38 95 SER A N 1
ATOM 744 C CA . SER A 1 95 ? -3.534 8.597 13.057 1.00 93.38 95 SER A CA 1
ATOM 745 C C . SER A 1 95 ? -4.244 9.914 12.710 1.00 93.38 95 SER A C 1
ATOM 747 O O . SER A 1 95 ? -4.241 10.820 13.540 1.00 93.38 95 SER A O 1
ATOM 749 N N . GLY A 1 96 ? -4.789 10.066 11.495 1.00 92.38 96 GLY A N 1
ATOM 750 C CA . GLY A 1 96 ? -5.594 11.222 11.062 1.00 92.38 96 GLY A CA 1
ATOM 751 C C . GLY A 1 96 ? -4.884 12.586 10.948 1.00 92.38 96 GLY A C 1
ATOM 752 O O . GLY A 1 96 ? -5.340 13.446 10.188 1.00 92.38 96 GLY A O 1
ATOM 753 N N . SER A 1 97 ? -3.768 12.786 11.661 1.00 95.38 97 SER A N 1
ATOM 754 C CA . SER A 1 97 ? -3.133 14.090 11.888 1.00 95.38 97 SER A CA 1
ATOM 755 C C . SER A 1 97 ? -2.670 14.796 10.608 1.00 95.38 97 SER A C 1
ATOM 757 O O . SER A 1 97 ? -2.322 14.166 9.606 1.00 95.38 97 SER A O 1
ATOM 759 N N . LEU A 1 98 ? -2.565 16.128 10.661 1.00 96.12 98 LEU A N 1
ATOM 760 C CA . LEU A 1 98 ? -2.030 16.938 9.561 1.00 96.12 98 LEU A CA 1
ATOM 761 C C . LEU A 1 98 ? -0.597 16.524 9.174 1.00 96.12 98 LEU A C 1
ATOM 763 O O . LEU A 1 98 ? -0.255 16.520 7.990 1.00 96.12 98 LEU A O 1
ATOM 767 N N . HIS A 1 99 ? 0.224 16.106 10.143 1.00 96.00 99 HIS A N 1
ATOM 768 C CA . HIS A 1 99 ? 1.556 15.559 9.877 1.00 96.00 99 HIS A CA 1
ATOM 769 C C . HIS A 1 99 ? 1.475 14.216 9.130 1.00 96.00 99 HIS A C 1
ATOM 771 O O . HIS A 1 99 ? 2.152 14.029 8.118 1.00 96.00 99 HIS A O 1
ATOM 777 N N . SER A 1 100 ? 0.585 13.316 9.561 1.00 96.25 100 SER A N 1
ATOM 778 C CA . SER A 1 100 ? 0.325 12.021 8.916 1.00 96.25 100 SER A CA 1
ATOM 779 C C . SER A 1 100 ? -0.178 12.193 7.475 1.00 96.25 100 SER A C 1
ATOM 781 O O . SER A 1 100 ? 0.297 11.498 6.575 1.00 96.25 100 SER A O 1
ATOM 783 N N . ARG A 1 101 ? -1.052 13.180 7.223 1.00 95.12 101 ARG A N 1
ATOM 784 C CA . ARG A 1 101 ? -1.517 13.569 5.876 1.00 95.12 101 ARG A CA 1
ATOM 785 C C . ARG A 1 101 ? -0.365 14.046 4.983 1.00 95.12 101 ARG A C 1
ATOM 787 O O . ARG A 1 101 ? -0.253 13.578 3.850 1.00 95.12 101 ARG A O 1
ATOM 794 N N . ARG A 1 102 ? 0.535 14.902 5.490 1.00 95.38 102 ARG A N 1
ATOM 795 C CA . ARG A 1 102 ? 1.737 15.350 4.749 1.00 95.38 102 ARG A CA 1
ATOM 796 C C . ARG A 1 102 ? 2.695 14.193 4.442 1.00 95.38 102 ARG A C 1
ATOM 798 O O . ARG A 1 102 ? 3.166 14.084 3.312 1.00 95.38 102 ARG A O 1
ATOM 805 N N . GLN A 1 103 ? 2.944 13.299 5.404 1.00 95.88 103 GLN A N 1
ATOM 806 C CA . GLN A 1 103 ? 3.778 12.109 5.183 1.00 95.88 103 GLN A CA 1
ATOM 807 C C . GLN A 1 103 ? 3.182 11.164 4.126 1.00 95.88 103 GLN A C 1
ATOM 809 O O . GLN A 1 103 ? 3.911 10.676 3.262 1.00 95.88 103 GLN A O 1
ATOM 814 N N . ALA A 1 104 ? 1.870 10.915 4.169 1.00 96.19 104 ALA A N 1
ATOM 815 C CA . ALA A 1 104 ? 1.189 10.065 3.194 1.00 96.19 104 ALA A CA 1
ATOM 816 C C . ALA A 1 104 ? 1.186 10.693 1.784 1.00 96.19 104 ALA A C 1
ATOM 818 O O . ALA A 1 104 ? 1.458 9.993 0.806 1.00 96.19 104 ALA A O 1
ATOM 819 N N . GLY A 1 105 ? 0.990 12.013 1.673 1.00 95.12 105 GLY A N 1
ATOM 820 C CA . GLY A 1 105 ? 1.055 12.754 0.404 1.00 95.12 105 GLY A CA 1
ATOM 821 C C . GLY A 1 105 ? 2.436 12.764 -0.273 1.00 95.12 105 GLY A C 1
ATOM 822 O O . GLY A 1 105 ? 2.524 12.907 -1.487 1.00 95.12 105 GLY A O 1
ATOM 823 N N . ALA A 1 106 ? 3.528 12.534 0.466 1.00 94.12 106 ALA A N 1
ATOM 824 C CA . ALA A 1 106 ? 4.858 12.342 -0.130 1.00 94.12 106 ALA A CA 1
ATOM 825 C C . ALA A 1 106 ? 5.014 10.978 -0.851 1.00 94.12 106 ALA A C 1
ATOM 827 O O . ALA A 1 106 ? 5.928 10.783 -1.663 1.00 94.12 106 ALA A O 1
ATOM 828 N N . VAL A 1 107 ? 4.133 10.017 -0.551 1.00 94.19 107 VAL A N 1
ATOM 829 C CA . VAL A 1 107 ? 4.140 8.649 -1.096 1.00 94.19 107 VAL A CA 1
ATOM 830 C C . VAL A 1 107 ? 3.049 8.477 -2.157 1.00 94.19 107 VAL A C 1
ATOM 832 O O . VAL A 1 107 ? 3.335 7.976 -3.247 1.00 94.19 107 VAL A O 1
ATOM 835 N N . ILE A 1 108 ? 1.822 8.902 -1.847 1.00 95.00 108 ILE A N 1
ATOM 836 C CA . ILE A 1 108 ? 0.620 8.777 -2.682 1.00 95.00 108 ILE A CA 1
ATOM 837 C C . ILE A 1 108 ? 0.437 10.066 -3.483 1.00 95.00 108 ILE A C 1
ATOM 839 O O . ILE A 1 108 ? 0.299 11.137 -2.901 1.00 95.00 108 ILE A O 1
ATOM 843 N N . ARG A 1 109 ? 0.412 9.966 -4.818 1.00 86.62 109 ARG A N 1
ATOM 844 C CA . ARG A 1 109 ? 0.295 11.144 -5.701 1.00 86.62 109 ARG A CA 1
ATOM 845 C C . ARG A 1 109 ? -1.147 11.569 -5.989 1.00 86.62 109 ARG A C 1
ATOM 847 O O . ARG A 1 109 ? -1.405 12.747 -6.204 1.00 86.62 109 ARG A O 1
ATOM 854 N N . GLU A 1 110 ? -2.082 10.623 -6.030 1.00 94.62 110 GLU A N 1
ATOM 855 C CA . GLU A 1 110 ? -3.484 10.903 -6.356 1.00 94.62 110 GLU A CA 1
ATOM 856 C C . GLU A 1 110 ? -4.236 11.441 -5.127 1.00 94.62 110 GLU A C 1
ATOM 858 O O . GLU A 1 110 ? -4.449 10.713 -4.156 1.00 94.62 110 GLU A O 1
ATOM 863 N N . ARG A 1 111 ? -4.700 12.699 -5.190 1.00 94.38 111 ARG A N 1
ATOM 864 C CA . ARG A 1 111 ? -5.534 13.328 -4.145 1.00 94.38 111 ARG A CA 1
ATOM 865 C C . ARG A 1 111 ? -6.753 12.483 -3.718 1.00 94.38 111 ARG A C 1
ATOM 867 O O . ARG A 1 111 ? -6.884 12.280 -2.515 1.00 94.38 111 ARG A O 1
ATOM 874 N N . PRO A 1 112 ? -7.601 11.927 -4.614 1.00 96.38 112 PRO A N 1
ATOM 875 C CA . PRO A 1 112 ? -8.760 11.133 -4.179 1.00 96.38 112 PRO A CA 1
ATOM 876 C C . PRO A 1 112 ? -8.362 9.823 -3.477 1.00 96.38 112 PRO A C 1
ATOM 878 O O . PRO A 1 112 ? -9.050 9.369 -2.566 1.00 96.38 112 PRO A O 1
ATOM 881 N N . VAL A 1 113 ? -7.221 9.233 -3.848 1.00 96.81 113 VAL A N 1
ATOM 882 C CA . VAL A 1 113 ? -6.681 8.029 -3.192 1.00 96.81 113 VAL A CA 1
ATOM 883 C C . VAL A 1 113 ? -6.176 8.360 -1.784 1.00 96.81 113 VAL A C 1
ATOM 885 O O . VAL A 1 113 ? -6.357 7.565 -0.863 1.00 96.81 113 VAL A O 1
ATOM 888 N N . LEU A 1 114 ? -5.592 9.549 -1.594 1.00 96.44 114 LEU A N 1
ATOM 889 C CA . LEU A 1 114 ? -5.218 10.058 -0.275 1.00 96.44 114 LEU A CA 1
ATOM 890 C C . LEU A 1 114 ? -6.456 10.280 0.608 1.00 96.44 114 LEU A C 1
ATOM 892 O O . LEU A 1 114 ? -6.461 9.831 1.748 1.00 96.44 114 LEU A O 1
ATOM 896 N N . THR A 1 115 ? -7.516 10.898 0.079 1.00 96.50 115 THR A N 1
ATOM 897 C CA . THR A 1 115 ? -8.800 11.074 0.782 1.00 96.50 115 THR A CA 1
ATOM 898 C C . THR A 1 115 ? -9.380 9.728 1.237 1.00 96.50 115 THR A C 1
ATOM 900 O O . THR A 1 115 ? -9.595 9.520 2.432 1.00 96.50 115 THR A O 1
ATOM 903 N N . LYS A 1 116 ? -9.485 8.752 0.321 1.00 96.19 116 LYS A N 1
ATOM 904 C CA . LYS A 1 116 ? -9.942 7.379 0.612 1.00 96.19 116 LYS A CA 1
ATOM 905 C C . LYS A 1 116 ? -9.151 6.691 1.736 1.00 96.19 116 LYS A C 1
ATOM 907 O O . LYS A 1 116 ? -9.729 5.937 2.521 1.00 96.19 116 LYS A O 1
ATOM 912 N N . LEU A 1 117 ? -7.839 6.926 1.828 1.00 96.44 117 LEU A N 1
ATOM 913 C CA . LEU A 1 117 ? -7.004 6.348 2.887 1.00 96.44 117 LEU A CA 1
ATOM 914 C C . LEU A 1 117 ? -7.428 6.825 4.286 1.00 96.44 117 LEU A C 1
ATOM 916 O O . LEU A 1 117 ? -7.443 6.016 5.211 1.00 96.44 117 LEU A O 1
ATOM 920 N N . PHE A 1 118 ? -7.757 8.110 4.442 1.00 96.50 118 PHE A N 1
ATOM 921 C CA . PHE A 1 118 ? -8.129 8.689 5.737 1.00 96.50 118 PHE A CA 1
ATOM 922 C C . PHE A 1 118 ? -9.607 8.489 6.078 1.00 96.50 118 PHE A C 1
ATOM 924 O O . PHE A 1 118 ? -9.910 8.223 7.232 1.00 96.50 118 PHE A O 1
ATOM 931 N N . GLU A 1 119 ? -10.511 8.582 5.102 1.00 95.88 119 GLU A N 1
ATOM 932 C CA . GLU A 1 119 ? -11.961 8.532 5.353 1.00 95.88 119 GLU A CA 1
ATOM 933 C C . GLU A 1 119 ? -12.521 7.106 5.398 1.00 95.88 119 GLU A C 1
ATOM 935 O O . GLU A 1 119 ? -13.421 6.827 6.182 1.00 95.88 119 GLU A O 1
ATOM 940 N N . ILE A 1 120 ? -11.989 6.185 4.584 1.00 94.75 120 ILE A N 1
ATOM 941 C CA . ILE A 1 120 ? -12.538 4.825 4.452 1.00 94.75 120 ILE A CA 1
ATOM 942 C C . ILE A 1 120 ? -11.624 3.790 5.114 1.00 94.75 120 ILE A C 1
ATOM 944 O O . ILE A 1 120 ? -12.097 2.943 5.869 1.00 94.75 120 ILE A O 1
ATOM 948 N N . LEU A 1 121 ? -10.316 3.819 4.830 1.00 94.62 121 LEU A N 1
ATOM 949 C CA . LEU A 1 121 ? -9.398 2.792 5.345 1.00 94.62 121 LEU A CA 1
ATOM 950 C C . LEU A 1 121 ? -8.934 3.054 6.784 1.00 94.62 121 LEU A C 1
ATOM 952 O O . LEU A 1 121 ? -8.699 2.090 7.504 1.00 94.62 121 LEU A O 1
ATOM 956 N N . GLY A 1 122 ? -8.809 4.314 7.211 1.00 93.75 122 GLY A N 1
ATOM 957 C CA . GLY A 1 122 ? -8.474 4.670 8.595 1.00 93.75 122 GLY A CA 1
ATOM 958 C C . GLY A 1 122 ? -9.475 4.073 9.596 1.00 93.75 122 GLY A C 1
ATOM 959 O O . GLY A 1 122 ? -9.083 3.164 10.334 1.00 93.75 122 GLY A O 1
ATOM 960 N N . PRO A 1 123 ? -10.759 4.488 9.549 1.00 93.94 123 PRO A N 1
ATOM 961 C CA . PRO A 1 123 ? -11.808 3.985 10.438 1.00 93.94 123 PRO A CA 1
ATOM 962 C C . PRO A 1 123 ? -11.996 2.466 10.377 1.00 93.94 123 PRO A C 1
ATOM 964 O O . PRO A 1 123 ? -12.080 1.810 11.414 1.00 93.94 123 PRO A O 1
ATOM 967 N N . ARG A 1 124 ? -11.959 1.866 9.172 1.00 92.19 124 ARG A N 1
ATOM 968 C CA . ARG A 1 124 ? -12.112 0.407 8.984 1.00 92.19 124 ARG A CA 1
ATOM 969 C C . ARG A 1 124 ? -11.129 -0.415 9.828 1.00 92.19 124 ARG A C 1
ATOM 971 O O . ARG A 1 124 ? -11.453 -1.531 10.223 1.00 92.19 124 ARG A O 1
ATOM 978 N N . TYR A 1 125 ? -9.934 0.111 10.096 1.00 93.44 125 TYR A N 1
ATOM 979 C CA . TYR A 1 125 ? -8.882 -0.616 10.802 1.00 93.44 125 TYR A CA 1
ATOM 980 C C . TYR A 1 125 ? -8.584 -0.105 12.211 1.00 93.44 125 TYR A C 1
ATOM 982 O O . TYR A 1 125 ? -7.568 -0.513 12.778 1.00 93.44 125 TYR A O 1
ATOM 990 N N . GLU A 1 126 ? -9.423 0.743 12.810 1.00 91.50 126 GLU A N 1
ATOM 991 C CA . GLU A 1 126 ? -9.192 1.285 14.159 1.00 91.50 126 GLU A CA 1
ATOM 992 C C . GLU A 1 126 ? -8.955 0.194 15.211 1.00 91.50 126 GLU A C 1
ATOM 994 O O . GLU A 1 126 ? -7.919 0.212 15.878 1.00 91.50 126 GLU A O 1
ATOM 999 N N . GLU A 1 127 ? -9.806 -0.833 15.257 1.00 89.62 127 GLU A N 1
ATOM 1000 C CA . GLU A 1 127 ? -9.684 -1.958 16.200 1.00 89.62 127 GLU A CA 1
ATOM 1001 C C . GLU A 1 127 ? -8.480 -2.886 15.905 1.00 89.62 127 GLU A C 1
ATOM 1003 O O . GLU A 1 127 ? -8.054 -3.665 16.759 1.00 89.62 127 GLU A O 1
ATOM 1008 N N . ARG A 1 128 ? -7.905 -2.837 14.692 1.00 90.50 128 ARG A N 1
ATOM 1009 C CA . ARG A 1 128 ? -6.857 -3.770 14.244 1.00 90.50 128 ARG A CA 1
ATOM 1010 C C . ARG A 1 128 ? -5.446 -3.225 14.506 1.00 90.50 128 ARG A C 1
ATOM 1012 O O . ARG A 1 128 ? -5.047 -2.187 13.980 1.00 90.50 128 ARG A O 1
ATOM 1019 N N . GLU A 1 129 ? -4.647 -3.968 15.265 1.00 88.88 129 GLU A N 1
ATOM 1020 C CA . GLU A 1 129 ? -3.236 -3.659 15.543 1.00 88.88 129 GLU A CA 1
ATOM 1021 C C . GLU A 1 129 ? -2.303 -4.285 14.491 1.00 88.88 129 GLU A C 1
ATOM 1023 O O . GLU A 1 129 ? -1.651 -5.304 14.716 1.00 88.88 129 GLU A O 1
ATOM 1028 N N . GLY A 1 130 ? -2.238 -3.670 13.306 1.00 88.06 130 GLY A N 1
ATOM 1029 C CA . GLY A 1 130 ? -1.355 -4.114 12.222 1.00 88.06 130 GLY A CA 1
ATOM 1030 C C . GLY A 1 130 ? -1.876 -5.305 11.408 1.00 88.06 130 GLY A C 1
ATOM 1031 O O . GLY A 1 130 ? -2.955 -5.844 11.647 1.00 88.06 130 GLY A O 1
ATOM 1032 N N . GLY A 1 131 ? -1.106 -5.703 10.388 1.00 91.06 131 GLY A N 1
ATOM 1033 C CA . GLY A 1 131 ? -1.503 -6.780 9.471 1.00 91.06 131 GLY A CA 1
ATOM 1034 C C . GLY A 1 131 ? -2.730 -6.429 8.621 1.00 91.06 131 GLY A C 1
ATOM 1035 O O . GLY A 1 131 ? -3.603 -7.270 8.425 1.00 91.06 131 GLY A O 1
ATOM 1036 N N . TYR A 1 132 ? -2.806 -5.184 8.144 1.00 94.44 132 TYR A N 1
ATOM 1037 C CA . TYR A 1 132 ? -3.931 -4.660 7.359 1.00 94.44 132 TYR A CA 1
ATOM 1038 C C . TYR A 1 132 ? -3.986 -5.241 5.940 1.00 94.44 132 TYR A C 1
ATOM 1040 O O . TYR A 1 132 ? -5.043 -5.264 5.312 1.00 94.44 132 TYR A O 1
ATOM 1048 N N . THR A 1 133 ? -2.839 -5.692 5.425 1.00 94.56 133 THR A N 1
ATOM 1049 C CA . THR A 1 133 ? -2.718 -6.292 4.095 1.00 94.56 133 THR A CA 1
ATOM 1050 C C . THR A 1 133 ? -2.348 -7.771 4.151 1.00 94.56 133 THR A C 1
ATOM 1052 O O . THR A 1 133 ? -1.466 -8.204 4.900 1.00 94.56 133 THR A O 1
ATOM 1055 N N . ARG A 1 134 ? -2.993 -8.562 3.292 1.00 92.69 134 ARG A N 1
ATOM 1056 C CA . ARG A 1 134 ? -2.722 -9.989 3.105 1.00 92.69 134 ARG A CA 1
ATOM 1057 C C . ARG A 1 134 ? -2.009 -10.229 1.785 1.00 92.69 134 ARG A C 1
ATOM 1059 O O . ARG A 1 134 ? -2.308 -9.573 0.798 1.00 92.69 134 ARG A O 1
ATOM 1066 N N . VAL A 1 135 ? -1.101 -11.204 1.760 1.00 95.31 135 VAL A N 1
ATOM 1067 C CA . VAL A 1 135 ? -0.484 -11.717 0.529 1.00 95.31 135 VAL A CA 1
ATOM 1068 C C . VAL A 1 135 ? -0.862 -13.187 0.375 1.00 95.31 135 VAL A C 1
ATOM 1070 O O . VAL A 1 135 ? -0.512 -13.997 1.232 1.00 95.31 135 VAL A O 1
ATOM 1073 N N . LEU A 1 136 ? -1.559 -13.519 -0.708 1.00 93.75 136 LEU A N 1
ATOM 1074 C CA . LEU A 1 136 ? -1.953 -14.873 -1.096 1.00 93.75 136 LEU A CA 1
ATOM 1075 C C . LEU A 1 136 ? -1.130 -15.281 -2.322 1.00 93.75 136 LEU A C 1
ATOM 1077 O O . LEU A 1 136 ? -1.201 -14.602 -3.344 1.00 93.75 136 LEU A O 1
ATOM 1081 N N . LYS A 1 137 ? -0.339 -16.359 -2.240 1.00 94.88 137 LYS A N 1
ATOM 1082 C CA . LYS A 1 137 ? 0.345 -16.918 -3.421 1.00 94.88 137 LYS A CA 1
ATOM 1083 C C . LYS A 1 137 ? -0.704 -17.548 -4.348 1.00 94.88 137 LYS A C 1
ATOM 1085 O O . LYS A 1 137 ? -1.612 -18.216 -3.863 1.00 94.88 137 LYS A O 1
ATOM 1090 N N . LEU A 1 138 ? -0.582 -17.319 -5.654 1.00 94.44 138 LEU A N 1
ATOM 1091 C CA . LEU A 1 138 ? -1.417 -17.976 -6.662 1.00 94.44 138 LEU A CA 1
ATOM 1092 C C . LEU A 1 138 ? -0.872 -19.374 -6.967 1.00 94.44 138 LEU A C 1
ATOM 1094 O O . LEU A 1 138 ? 0.341 -19.575 -6.991 1.00 94.44 138 LEU A O 1
ATOM 1098 N N . SER A 1 139 ? -1.775 -20.322 -7.225 1.00 92.75 139 SER A N 1
ATOM 1099 C CA . SER A 1 139 ? -1.412 -21.708 -7.545 1.00 92.75 139 SER A CA 1
ATOM 1100 C C . SER A 1 139 ? -0.728 -21.838 -8.906 1.00 92.75 139 SER A C 1
ATOM 1102 O O . SER A 1 139 ? 0.164 -22.664 -9.058 1.00 92.75 139 SER A O 1
ATOM 1104 N N . ARG A 1 140 ? -1.124 -21.015 -9.890 1.00 93.81 140 ARG A N 1
ATOM 1105 C CA . ARG A 1 140 ? -0.457 -20.943 -11.195 1.00 93.81 140 ARG A CA 1
ATOM 1106 C C . ARG A 1 140 ? 0.608 -19.833 -11.200 1.00 93.81 140 ARG A C 1
ATOM 1108 O O . ARG A 1 140 ? 0.300 -18.712 -10.776 1.00 93.81 140 ARG A O 1
ATOM 1115 N N . PRO A 1 141 ? 1.837 -20.119 -11.668 1.00 94.94 141 PRO A N 1
ATOM 1116 C CA . PRO A 1 141 ? 2.825 -19.091 -11.971 1.00 94.94 141 PRO A CA 1
ATOM 1117 C C . PRO A 1 141 ? 2.386 -18.291 -13.204 1.00 94.94 141 PRO A C 1
ATOM 1119 O O . PRO A 1 141 ? 1.415 -18.631 -13.880 1.00 94.94 141 PRO A O 1
ATOM 1122 N N . ARG A 1 142 ? 3.101 -17.208 -13.500 1.00 94.75 142 ARG A N 1
ATOM 1123 C CA . ARG A 1 142 ? 2.905 -16.461 -14.742 1.00 94.75 142 ARG A CA 1
ATOM 1124 C C . ARG A 1 142 ? 3.425 -17.252 -15.948 1.00 94.75 142 ARG A C 1
ATOM 1126 O O . ARG A 1 142 ? 4.536 -17.774 -15.926 1.00 94.75 142 ARG A O 1
ATOM 1133 N N . GLU A 1 143 ? 2.637 -17.266 -17.015 1.00 94.31 143 GLU A N 1
ATOM 1134 C CA . GLU A 1 143 ? 3.018 -17.827 -18.312 1.00 94.31 143 GLU A CA 1
ATOM 1135 C C . GLU A 1 143 ? 4.156 -17.011 -18.956 1.00 94.31 143 GLU A C 1
ATOM 1137 O O . GLU A 1 143 ? 4.185 -15.781 -18.878 1.00 94.31 143 GLU A O 1
ATOM 1142 N N . GLY A 1 144 ? 5.124 -17.700 -19.565 1.00 94.88 144 GLY A N 1
ATOM 1143 C CA . GLY A 1 144 ? 6.295 -17.102 -20.217 1.00 94.88 144 GLY A CA 1
ATOM 1144 C C . GLY A 1 144 ? 7.530 -16.932 -19.320 1.00 94.88 144 GLY A C 1
ATOM 1145 O O . GLY A 1 144 ? 8.604 -17.380 -19.703 1.00 94.88 144 GLY A O 1
ATOM 1146 N N . ASP A 1 145 ? 7.406 -16.330 -18.128 1.00 94.44 145 ASP A N 1
ATOM 1147 C CA . ASP A 1 145 ? 8.550 -16.085 -17.215 1.00 94.44 145 ASP A CA 1
ATOM 1148 C C . ASP A 1 145 ? 8.580 -16.993 -15.966 1.00 94.44 145 ASP A C 1
ATOM 1150 O O . ASP A 1 145 ? 9.483 -1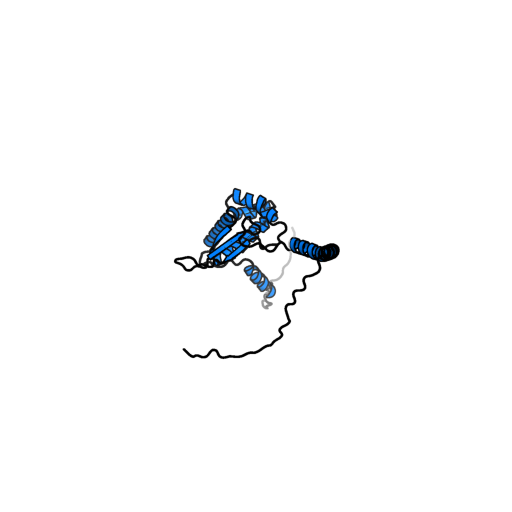6.871 -15.135 1.00 94.44 145 ASP A O 1
ATOM 1154 N N . ASN A 1 146 ? 7.592 -17.888 -15.823 1.00 93.12 146 ASN A N 1
ATOM 1155 C CA . ASN A 1 146 ? 7.371 -18.774 -14.671 1.00 93.12 146 ASN A CA 1
ATOM 1156 C C . ASN A 1 146 ? 7.416 -18.043 -13.309 1.00 93.12 146 ASN A C 1
ATOM 1158 O O . ASN A 1 146 ? 7.771 -18.616 -12.276 1.00 93.12 146 ASN A O 1
ATOM 1162 N N . ALA A 1 147 ? 7.088 -16.746 -13.279 1.00 93.94 147 ALA A N 1
ATOM 1163 C CA . ALA A 1 147 ? 7.216 -15.961 -12.063 1.00 93.94 147 ALA A CA 1
ATOM 1164 C C . ALA A 1 147 ? 6.095 -16.275 -11.064 1.00 93.94 147 ALA A C 1
ATOM 1166 O O . ALA A 1 147 ? 4.906 -16.182 -11.376 1.00 93.94 147 ALA A O 1
ATOM 1167 N N . ASP A 1 148 ? 6.487 -16.534 -9.815 1.00 95.94 148 ASP A N 1
ATOM 1168 C CA . ASP A 1 148 ? 5.588 -16.668 -8.667 1.00 95.94 148 ASP A CA 1
ATOM 1169 C C . ASP A 1 148 ? 4.648 -15.454 -8.543 1.00 95.94 148 ASP A C 1
ATOM 1171 O O . ASP A 1 148 ? 5.071 -14.350 -8.165 1.00 95.94 148 ASP A O 1
ATOM 1175 N N . LEU A 1 149 ? 3.357 -15.660 -8.817 1.00 96.44 149 LEU A N 1
ATOM 1176 C CA . LEU A 1 149 ? 2.312 -14.652 -8.653 1.00 96.44 149 LEU A CA 1
ATOM 1177 C C . LEU A 1 149 ? 1.718 -14.663 -7.241 1.00 96.44 149 LEU A C 1
ATOM 1179 O O . LEU A 1 149 ? 1.685 -15.675 -6.541 1.00 96.44 149 LEU A O 1
ATOM 1183 N N . ALA A 1 150 ? 1.235 -13.500 -6.819 1.00 96.81 150 ALA A N 1
ATOM 1184 C CA . ALA A 1 150 ? 0.516 -13.318 -5.574 1.00 96.81 150 ALA A CA 1
ATOM 1185 C C . ALA A 1 150 ? -0.526 -12.197 -5.688 1.00 96.81 150 ALA A C 1
ATOM 1187 O O . ALA A 1 150 ? -0.245 -11.115 -6.213 1.00 96.81 150 ALA A O 1
ATOM 1188 N N . VAL A 1 151 ? -1.711 -12.436 -5.132 1.00 95.62 151 VAL A N 1
ATOM 1189 C CA . VAL A 1 151 ? -2.683 -11.386 -4.822 1.00 95.62 151 VAL A CA 1
ATOM 1190 C C . VAL A 1 151 ? -2.251 -10.712 -3.528 1.00 95.62 151 VAL A C 1
ATOM 1192 O O . VAL A 1 151 ? -1.908 -11.379 -2.551 1.00 95.62 151 VAL A O 1
ATOM 1195 N N . ILE A 1 152 ? -2.282 -9.383 -3.515 1.00 95.94 152 ILE A N 1
ATOM 1196 C CA . ILE A 1 152 ? -2.225 -8.586 -2.294 1.00 95.94 152 ILE A CA 1
ATOM 1197 C C . ILE A 1 152 ? -3.521 -7.798 -2.159 1.00 95.94 152 ILE A C 1
ATOM 1199 O O . ILE A 1 152 ? -3.960 -7.139 -3.102 1.00 95.94 152 ILE A O 1
ATOM 1203 N N . GLU A 1 153 ? -4.142 -7.909 -0.990 1.00 94.81 153 GLU A N 1
ATOM 1204 C CA . GLU A 1 153 ? -5.454 -7.337 -0.702 1.00 94.81 153 GLU A CA 1
ATOM 1205 C C . GLU A 1 153 ? -5.519 -6.719 0.692 1.00 94.81 153 GLU A C 1
ATOM 1207 O O . GLU A 1 153 ? -4.782 -7.108 1.604 1.00 94.81 153 GLU A O 1
ATOM 1212 N N . TYR A 1 154 ? -6.415 -5.750 0.835 1.00 95.00 154 TYR A N 1
ATOM 1213 C CA . TYR A 1 154 ? -6.842 -5.212 2.116 1.00 95.00 154 TYR A CA 1
ATOM 1214 C C . TYR A 1 154 ? -7.829 -6.168 2.801 1.00 95.00 154 TYR A C 1
ATOM 1216 O O . TYR A 1 154 ? -8.730 -6.717 2.168 1.00 95.00 154 TYR A O 1
ATOM 1224 N N . VAL A 1 155 ? -7.607 -6.372 4.097 1.00 91.56 155 VAL A N 1
ATOM 1225 C CA . VAL A 1 155 ? -8.393 -7.232 4.989 1.00 91.56 155 VAL A CA 1
ATOM 1226 C C . VAL A 1 155 ? -9.774 -6.609 5.275 1.00 91.56 155 VAL A C 1
ATOM 1228 O O . VAL A 1 155 ? -9.965 -5.408 5.110 1.00 91.56 155 VAL A O 1
ATOM 1231 N N . ASP A 1 156 ? -10.769 -7.408 5.668 1.00 85.00 156 ASP A N 1
ATOM 1232 C CA . ASP A 1 156 ? -12.122 -6.920 6.004 1.00 85.00 156 ASP A CA 1
ATOM 1233 C C . ASP A 1 156 ? -12.820 -6.166 4.827 1.00 85.00 156 ASP A C 1
ATOM 1235 O O . ASP A 1 156 ? -13.692 -5.318 5.023 1.00 85.00 156 ASP A O 1
ATOM 1239 N N . ARG A 1 157 ? -12.428 -6.459 3.574 1.00 83.19 157 ARG A N 1
ATOM 1240 C CA . ARG A 1 157 ? -13.056 -5.957 2.333 1.00 83.19 157 ARG A CA 1
ATOM 1241 C C . ARG A 1 157 ? -14.320 -6.775 1.999 1.00 83.19 157 ARG A C 1
ATOM 1243 O O . ARG A 1 157 ? -14.275 -7.999 2.125 1.00 83.19 157 ARG A O 1
ATOM 1250 N N . PRO A 1 158 ? -15.405 -6.176 1.462 1.00 77.38 158 PRO A N 1
ATOM 1251 C CA . PRO A 1 158 ? -16.495 -6.952 0.863 1.00 77.38 158 PRO A CA 1
ATOM 1252 C C . PRO A 1 158 ? -15.956 -7.887 -0.237 1.00 77.38 158 PRO A C 1
ATOM 1254 O O . PRO A 1 158 ? -15.204 -7.459 -1.116 1.00 77.38 158 PRO A O 1
ATOM 1257 N N . GLY A 1 159 ? -16.293 -9.177 -0.175 1.00 79.38 159 GLY A N 1
ATOM 1258 C CA . GLY A 1 159 ? -15.739 -10.197 -1.078 1.00 79.38 159 GLY A CA 1
ATOM 1259 C C . GLY A 1 159 ? -14.257 -10.539 -0.836 1.00 79.38 159 GLY A C 1
ATOM 1260 O O . GLY A 1 159 ? -13.515 -10.767 -1.798 1.00 79.38 159 GLY A O 1
ATOM 1261 N N . GLU A 1 160 ? -13.789 -10.526 0.419 1.00 75.19 160 GLU A N 1
ATOM 1262 C CA . GLU A 1 160 ? -12.489 -11.096 0.817 1.00 75.19 160 GLU A CA 1
ATOM 1263 C C . GLU A 1 160 ? -12.412 -12.590 0.432 1.00 75.19 160 GLU A C 1
ATOM 1265 O O . GLU A 1 160 ? -13.377 -13.326 0.616 1.00 75.19 160 GLU A O 1
ATOM 1270 N N . VAL A 1 161 ? -11.269 -13.064 -0.091 1.00 73.94 161 VAL A N 1
ATOM 1271 C CA . VAL A 1 161 ? -11.126 -14.466 -0.562 1.00 73.94 161 VAL A CA 1
ATOM 1272 C C . VAL A 1 161 ? -11.180 -15.474 0.593 1.00 73.94 161 VAL A C 1
ATOM 1274 O O . VAL A 1 161 ? -11.548 -16.630 0.415 1.00 73.94 161 VAL A O 1
ATOM 1277 N N . ARG A 1 162 ? -10.771 -15.052 1.792 1.00 76.44 162 ARG A N 1
ATOM 1278 C CA . ARG A 1 162 ? -10.744 -15.879 3.002 1.00 76.44 162 ARG A CA 1
ATOM 1279 C C . ARG A 1 162 ? -10.911 -14.971 4.207 1.00 76.44 162 ARG A C 1
ATOM 1281 O O . ARG A 1 162 ? -10.030 -14.141 4.422 1.00 76.44 162 ARG A O 1
ATOM 1288 N N . ALA A 1 163 ? -11.937 -15.186 5.025 1.00 78.62 163 ALA A N 1
ATOM 1289 C CA . ALA A 1 163 ? -12.183 -14.387 6.225 1.00 78.62 163 ALA A CA 1
ATOM 1290 C C . ALA A 1 163 ? -10.911 -14.195 7.072 1.00 78.62 163 ALA A C 1
ATOM 1292 O O . ALA A 1 163 ? -10.167 -15.144 7.352 1.00 78.62 163 ALA A O 1
ATOM 1293 N N . ALA A 1 164 ? -10.614 -12.950 7.433 1.00 79.25 164 ALA A N 1
ATOM 1294 C CA . ALA A 1 164 ? -9.517 -12.630 8.333 1.00 79.25 164 ALA A CA 1
ATOM 1295 C C . ALA A 1 164 ? -9.774 -13.092 9.767 1.00 79.25 164 ALA A C 1
ATOM 1297 O O . ALA A 1 164 ? -10.906 -13.137 10.246 1.00 79.25 164 ALA A O 1
ATOM 1298 N N . ARG A 1 165 ? -8.687 -13.354 10.506 1.00 81.81 165 ARG A N 1
ATOM 1299 C CA . ARG A 1 165 ? -8.786 -13.467 11.963 1.00 81.81 165 ARG A CA 1
ATOM 1300 C C . ARG A 1 165 ? -9.285 -12.113 12.499 1.00 81.81 165 ARG A C 1
ATOM 1302 O O . ARG A 1 165 ? -8.687 -11.087 12.136 1.00 81.81 165 ARG A O 1
ATOM 1309 N N . PRO A 1 166 ? -10.337 -12.084 13.340 1.00 79.25 166 PRO A N 1
ATOM 1310 C CA . PRO A 1 166 ? -10.821 -10.838 13.918 1.00 79.25 166 PRO A CA 1
ATOM 1311 C C . PRO A 1 166 ? -9.710 -10.144 14.727 1.00 79.25 166 PRO A C 1
ATOM 1313 O O . PRO A 1 166 ? -8.779 -10.824 15.187 1.00 79.25 166 PRO A O 1
ATOM 1316 N N . PRO A 1 167 ? -9.784 -8.809 14.897 1.00 83.38 167 PRO A N 1
ATOM 1317 C CA . PRO A 1 167 ? -8.876 -8.056 15.760 1.00 83.38 167 PRO A CA 1
ATOM 1318 C C . PRO A 1 167 ? -8.737 -8.690 17.144 1.00 83.38 167 PRO A C 1
ATOM 1320 O O . PRO A 1 167 ? -9.658 -9.356 17.614 1.00 83.38 167 PRO A O 1
ATOM 1323 N N . ARG A 1 168 ? -7.591 -8.501 17.811 1.00 82.44 168 ARG A N 1
ATOM 1324 C CA . ARG A 1 168 ? -7.314 -9.158 19.098 1.00 82.44 168 ARG A CA 1
ATOM 1325 C C . ARG A 1 168 ? -8.393 -8.840 20.140 1.00 82.44 168 ARG A C 1
ATOM 1327 O O . ARG A 1 168 ? -8.966 -9.782 20.679 1.00 82.44 168 ARG A O 1
ATOM 1334 N N . ALA A 1 169 ? -8.725 -7.560 20.314 1.00 81.44 169 ALA A N 1
ATOM 1335 C CA . ALA A 1 169 ? -9.783 -7.105 21.215 1.00 81.44 169 ALA A CA 1
ATOM 1336 C C . ALA A 1 169 ? -11.145 -7.742 20.879 1.00 81.44 169 ALA A C 1
ATOM 1338 O O . ALA A 1 169 ? -11.765 -8.361 21.741 1.00 81.44 169 ALA A O 1
ATOM 1339 N N . ARG A 1 170 ? -11.576 -7.692 19.608 1.00 80.38 170 ARG A N 1
ATOM 1340 C CA . ARG A 1 170 ? -12.806 -8.361 19.151 1.00 80.38 170 ARG A CA 1
ATOM 1341 C C . ARG A 1 170 ? -12.795 -9.861 19.421 1.00 80.38 170 ARG A C 1
ATOM 1343 O O . ARG A 1 170 ? -13.801 -10.409 19.849 1.00 80.38 170 ARG A O 1
ATOM 1350 N N . ARG A 1 171 ? -11.667 -10.533 19.178 1.00 82.31 171 ARG A N 1
ATOM 1351 C CA . ARG A 1 171 ? -11.508 -11.974 19.405 1.00 82.31 171 ARG A CA 1
ATOM 1352 C C . ARG A 1 171 ? -11.621 -12.315 20.887 1.00 82.31 171 ARG A C 1
ATOM 1354 O O . ARG A 1 171 ? -12.281 -13.286 21.217 1.00 82.31 171 ARG A O 1
ATOM 1361 N N . GLU A 1 172 ? -10.987 -11.538 21.758 1.00 83.81 172 GLU A N 1
ATOM 1362 C CA . GLU A 1 172 ? -11.039 -11.734 23.211 1.00 83.81 172 GLU A CA 1
ATOM 1363 C C . GLU A 1 172 ? -12.457 -11.481 23.750 1.00 83.81 172 GLU A C 1
ATOM 1365 O O . GLU A 1 172 ? -12.962 -12.310 24.501 1.00 83.81 172 GLU A O 1
ATOM 1370 N N . ARG A 1 173 ? -13.157 -10.446 23.259 1.00 83.06 173 ARG A N 1
ATOM 1371 C CA . ARG A 1 173 ? -14.589 -10.213 23.541 1.00 83.06 173 ARG A CA 1
ATOM 1372 C C . ARG A 1 173 ? -15.477 -11.376 23.083 1.00 83.06 173 ARG A C 1
ATOM 1374 O O . ARG A 1 173 ? -16.278 -11.864 23.870 1.00 83.06 173 ARG A O 1
ATOM 1381 N N . LEU A 1 174 ? -15.310 -11.845 21.842 1.00 81.69 174 LEU A N 1
ATOM 1382 C CA . LEU A 1 174 ? -16.074 -12.974 21.291 1.00 81.69 174 LEU A CA 1
ATOM 1383 C C . LEU A 1 174 ? -15.847 -14.261 22.102 1.00 81.69 174 LEU A C 1
ATOM 1385 O O . LEU A 1 174 ? -16.804 -14.950 22.455 1.00 81.69 174 LEU A O 1
ATOM 1389 N N . LEU A 1 175 ? -14.591 -14.562 22.445 1.00 79.94 175 LEU A N 1
ATOM 1390 C CA . LEU A 1 175 ? -14.247 -15.713 23.281 1.00 79.94 175 LEU A CA 1
ATOM 1391 C C . LEU A 1 175 ? -14.886 -15.591 24.672 1.00 79.94 175 LEU A C 1
ATOM 1393 O O . LEU A 1 175 ? -15.540 -16.534 25.097 1.00 79.94 175 LEU A O 1
ATOM 1397 N N . ALA A 1 176 ? -14.813 -14.423 25.321 1.00 78.62 176 ALA A N 1
ATOM 1398 C CA . ALA A 1 176 ? -15.475 -14.185 26.606 1.00 78.62 176 ALA A CA 1
ATOM 1399 C C . ALA A 1 176 ? -17.001 -14.396 26.533 1.00 78.62 176 ALA A C 1
ATOM 1401 O O . ALA A 1 176 ? -17.563 -15.091 27.378 1.00 78.62 176 ALA A O 1
ATOM 1402 N N . THR A 1 177 ? -17.673 -13.893 25.486 1.00 70.00 177 THR A N 1
ATOM 1403 C CA . THR A 1 177 ? -19.112 -14.153 25.288 1.00 70.00 177 THR A CA 1
ATOM 1404 C C . THR A 1 177 ? -19.422 -15.634 25.067 1.00 70.00 177 THR A C 1
ATOM 1406 O O . THR A 1 177 ? -20.461 -16.101 25.520 1.00 70.00 177 THR A O 1
ATOM 1409 N N . THR A 1 178 ? -18.517 -16.400 24.444 1.00 62.84 178 THR A N 1
ATOM 1410 C CA . THR A 1 178 ? -18.715 -17.852 24.271 1.00 62.84 178 THR A CA 1
ATOM 1411 C C . THR A 1 178 ? -18.519 -18.606 25.589 1.00 62.84 178 THR A C 1
ATOM 1413 O O . THR A 1 178 ? -19.239 -19.563 25.851 1.00 62.84 178 THR A O 1
ATOM 1416 N N . THR A 1 179 ? -17.590 -18.167 26.445 1.00 57.19 179 THR A N 1
ATOM 1417 C CA . THR A 1 179 ? -17.317 -18.809 27.742 1.00 57.19 179 THR A CA 1
ATOM 1418 C C . THR A 1 179 ? -18.473 -18.637 28.731 1.00 57.19 179 THR A C 1
ATOM 1420 O O . THR A 1 179 ? -18.808 -19.583 29.434 1.00 57.19 179 THR A O 1
ATOM 1423 N N . HIS A 1 180 ? -19.129 -17.471 28.754 1.00 50.06 180 HIS A N 1
ATOM 1424 C CA . HIS A 1 180 ? -20.334 -17.263 29.572 1.00 50.06 180 HIS A CA 1
ATOM 1425 C C . HIS A 1 180 ? -21.605 -17.816 28.902 1.00 50.06 180 HIS A C 1
ATOM 1427 O O . HIS A 1 180 ? -22.456 -18.395 29.573 1.00 50.06 180 HIS A O 1
ATOM 1433 N N . GLY A 1 181 ? -21.715 -17.710 27.572 1.00 42.47 181 GLY A N 1
ATOM 1434 C CA . GLY A 1 181 ? -22.846 -18.247 26.811 1.00 42.47 181 GLY A CA 1
ATOM 1435 C C . GLY A 1 181 ? -22.892 -19.777 26.755 1.00 42.47 181 GLY A C 1
ATOM 1436 O O . GLY A 1 181 ? -23.975 -20.339 26.687 1.00 42.47 181 GLY A O 1
ATOM 1437 N N . GLY A 1 182 ? -21.752 -20.471 26.829 1.00 42.56 182 GLY A N 1
ATOM 1438 C CA . GLY A 1 182 ? -21.697 -21.937 26.795 1.00 42.56 182 GLY A CA 1
ATOM 1439 C C . GLY A 1 182 ? -22.280 -22.625 28.035 1.00 42.56 182 GLY A C 1
ATOM 1440 O O . GLY A 1 182 ? -22.722 -23.767 27.934 1.00 42.56 182 GLY A O 1
ATOM 1441 N N . ALA A 1 183 ? -22.313 -21.933 29.180 1.00 47.97 183 ALA A N 1
ATOM 1442 C CA . ALA A 1 183 ? -23.014 -22.391 30.379 1.00 47.97 183 ALA A CA 1
ATOM 1443 C C . ALA A 1 183 ? -24.525 -22.148 30.242 1.00 47.97 183 ALA A C 1
ATOM 1445 O O . ALA A 1 183 ? -25.292 -23.104 30.231 1.00 47.97 183 ALA A O 1
ATOM 1446 N N . ALA A 1 184 ? -24.933 -20.898 29.994 1.00 47.56 184 ALA A N 1
ATOM 1447 C CA . ALA A 1 184 ? -26.344 -20.527 29.855 1.00 47.56 184 ALA A CA 1
ATOM 1448 C C . ALA A 1 184 ? -27.063 -21.259 28.704 1.00 47.56 184 ALA A C 1
ATOM 1450 O O . ALA A 1 184 ? -28.246 -21.561 28.806 1.00 47.56 184 ALA A O 1
ATOM 1451 N N . LEU A 1 185 ? -26.362 -21.577 27.608 1.00 46.12 185 LEU A N 1
ATOM 1452 C CA . LEU A 1 185 ? -26.930 -22.322 26.482 1.00 46.12 185 LEU A CA 1
ATOM 1453 C C . LEU A 1 185 ? -26.970 -23.839 26.736 1.00 46.12 185 LEU A C 1
ATOM 1455 O O . LEU A 1 185 ? -27.816 -24.507 26.157 1.00 46.12 185 LEU A O 1
ATOM 1459 N N . ARG A 1 186 ? -26.122 -24.388 27.622 1.00 45.72 186 ARG A N 1
ATOM 1460 C CA . ARG A 1 186 ? -26.286 -25.763 28.135 1.00 45.72 186 ARG A CA 1
ATOM 1461 C C . ARG A 1 186 ? -27.471 -25.852 29.092 1.00 45.72 186 ARG A C 1
ATOM 1463 O O . ARG A 1 186 ? -28.337 -26.686 28.882 1.00 45.72 186 ARG A O 1
ATOM 1470 N N . GLU A 1 187 ? -27.542 -24.938 30.052 1.00 53.19 187 GLU A N 1
ATOM 1471 C CA . GLU A 1 187 ? -28.611 -24.847 31.054 1.00 53.19 187 GLU A CA 1
ATOM 1472 C C . GLU A 1 187 ? -29.989 -24.624 30.394 1.00 53.19 187 GLU A C 1
ATOM 1474 O O . GLU A 1 187 ? -30.969 -25.289 30.731 1.00 53.19 187 GLU A O 1
ATOM 1479 N N . ALA A 1 188 ? -30.058 -23.784 29.353 1.00 52.72 188 ALA A N 1
ATOM 1480 C CA . ALA A 1 188 ? -31.267 -23.609 28.547 1.00 52.72 188 ALA A CA 1
ATOM 1481 C C . ALA A 1 188 ? -31.609 -24.819 27.652 1.00 52.72 188 ALA A C 1
ATOM 1483 O O . ALA A 1 188 ? -32.783 -25.039 27.370 1.00 52.72 188 ALA A O 1
ATOM 1484 N N . LEU A 1 189 ? -30.627 -25.610 27.199 1.00 52.62 189 LEU A N 1
ATOM 1485 C CA . LEU A 1 189 ? -30.884 -26.838 26.428 1.00 52.62 189 LEU A CA 1
ATOM 1486 C C . LEU A 1 189 ? -31.326 -28.004 27.327 1.00 52.62 189 LEU A C 1
ATOM 1488 O O . LEU A 1 189 ? -32.207 -28.767 26.928 1.00 52.62 189 LEU A O 1
ATOM 1492 N N . GLU A 1 190 ? -30.792 -28.105 28.547 1.00 50.16 190 GLU A N 1
ATOM 1493 C CA . GLU A 1 190 ? -31.269 -29.043 29.574 1.00 50.16 190 GLU A CA 1
ATOM 1494 C C . GLU A 1 190 ? -32.711 -28.710 29.993 1.00 50.16 190 GLU A C 1
ATOM 1496 O O . GLU A 1 190 ? -33.551 -29.608 30.055 1.00 50.16 190 GLU A O 1
ATOM 1501 N N . GLY A 1 191 ? -33.049 -27.423 30.147 1.00 50.03 191 GLY A N 1
ATOM 1502 C CA . GLY A 1 191 ? -34.419 -26.965 30.420 1.00 50.03 191 GLY A CA 1
ATOM 1503 C C . GLY A 1 191 ? -35.439 -27.198 29.290 1.00 50.03 191 GLY A C 1
ATOM 1504 O O . GLY A 1 191 ? -36.641 -27.134 29.539 1.00 50.03 191 GLY A O 1
ATOM 1505 N N . VAL A 1 192 ? -34.989 -27.488 28.062 1.00 48.06 192 VAL A N 1
ATOM 1506 C CA . VAL A 1 192 ? -35.847 -27.790 26.894 1.00 48.06 192 VAL A CA 1
ATOM 1507 C C . VAL A 1 192 ? -35.959 -29.306 26.634 1.00 48.06 192 VAL A C 1
ATOM 1509 O O . VAL A 1 19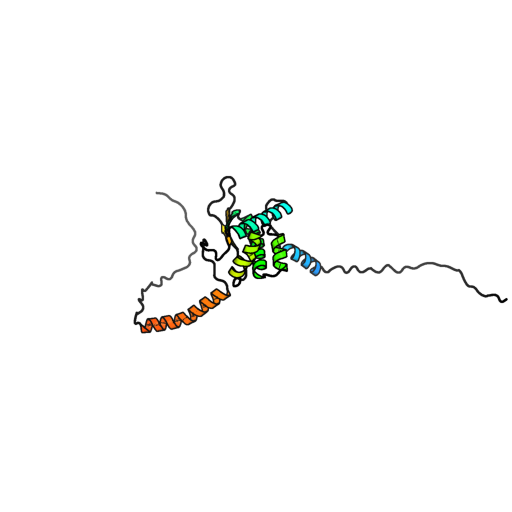2 ? -36.700 -29.735 25.753 1.00 48.06 192 VAL A O 1
ATOM 1512 N N . GLY A 1 193 ? -35.287 -30.147 27.430 1.00 38.22 193 GLY A N 1
ATOM 1513 C CA . GLY A 1 193 ? -35.499 -31.599 27.418 1.00 38.22 193 GLY A CA 1
ATOM 1514 C C . GLY A 1 193 ? -34.976 -32.326 26.173 1.00 38.22 193 GLY A C 1
ATOM 1515 O O . GLY A 1 193 ? -35.424 -33.434 25.877 1.00 38.22 193 GLY A O 1
ATOM 1516 N N . ILE A 1 194 ? -34.021 -31.742 25.441 1.00 42.53 194 ILE A N 1
ATOM 1517 C CA . ILE A 1 194 ? -33.351 -32.424 24.324 1.00 42.53 194 ILE A CA 1
ATOM 1518 C C . ILE A 1 194 ? -32.162 -33.207 24.887 1.00 42.53 194 ILE A C 1
ATOM 1520 O O . ILE A 1 194 ? -31.048 -32.694 24.996 1.00 42.53 194 ILE A O 1
ATOM 1524 N N . ALA A 1 195 ? -32.420 -34.461 25.262 1.00 34.75 195 ALA A N 1
ATOM 1525 C CA . ALA A 1 195 ? -31.393 -35.377 25.743 1.00 34.75 195 ALA A CA 1
ATOM 1526 C C . ALA A 1 195 ? -30.260 -35.546 24.714 1.00 34.75 195 ALA A C 1
ATOM 1528 O O . ALA A 1 195 ? -30.486 -35.624 23.504 1.00 34.75 195 ALA A O 1
ATOM 1529 N N . SER A 1 196 ? -29.025 -35.627 25.207 1.00 35.62 196 SER A N 1
ATOM 1530 C CA . SER A 1 196 ? -27.835 -35.812 24.384 1.00 35.62 196 SER A CA 1
ATOM 1531 C C . SER A 1 196 ? -27.874 -37.140 23.628 1.00 35.62 196 SER A C 1
ATOM 1533 O O . SER A 1 196 ? -27.798 -38.213 24.223 1.00 35.62 196 SER A O 1
ATOM 1535 N N . ALA A 1 197 ? -27.888 -37.070 22.295 1.00 31.66 197 ALA A N 1
ATOM 1536 C CA . ALA A 1 197 ? -27.583 -38.215 21.446 1.00 31.66 197 ALA A CA 1
ATOM 1537 C C . ALA A 1 197 ? -26.097 -38.585 21.606 1.00 31.66 197 ALA A C 1
ATOM 1539 O O . ALA A 1 197 ? -25.216 -38.055 20.926 1.00 31.66 197 ALA A O 1
ATOM 1540 N N . THR A 1 198 ? -25.815 -39.487 22.544 1.00 34.00 198 THR A N 1
ATOM 1541 C CA . THR A 1 198 ? -24.515 -40.140 22.692 1.00 34.00 198 THR A CA 1
ATOM 1542 C C . THR A 1 198 ? -24.299 -41.118 21.540 1.00 34.00 198 THR A C 1
ATOM 1544 O O . THR A 1 198 ? -24.631 -42.297 21.653 1.00 34.00 198 THR A O 1
ATOM 1547 N N . THR A 1 199 ? -23.717 -40.651 20.436 1.00 33.41 199 THR A N 1
ATOM 1548 C CA . THR A 1 199 ? -23.131 -41.559 19.444 1.00 33.41 199 THR A CA 1
ATOM 1549 C C . THR A 1 199 ? -21.701 -41.870 19.860 1.00 33.41 199 THR A C 1
ATOM 1551 O O . THR A 1 199 ? -20.789 -41.067 19.657 1.00 33.41 199 THR A O 1
ATOM 1554 N N . SER A 1 200 ? -21.518 -43.035 20.475 1.00 32.41 200 SER A N 1
ATOM 1555 C CA . SER A 1 200 ? -20.213 -43.585 20.831 1.00 32.41 200 SER A CA 1
ATOM 1556 C C . SER A 1 200 ? -19.334 -43.730 19.586 1.00 32.41 200 SER A C 1
ATOM 1558 O O . SER A 1 200 ? -19.706 -44.428 18.645 1.00 32.41 200 SER A O 1
ATOM 1560 N N . VAL A 1 201 ? -18.155 -43.108 19.594 1.00 37.69 201 VAL A N 1
ATOM 1561 C CA . VAL A 1 201 ? -17.053 -43.455 18.686 1.00 37.69 201 VAL A CA 1
ATOM 1562 C C . VAL A 1 201 ? -15.939 -44.012 19.556 1.00 37.69 201 VAL A C 1
ATOM 1564 O O . VAL A 1 201 ? -15.463 -43.344 20.475 1.00 37.69 201 VAL A O 1
ATOM 1567 N N . GLU A 1 202 ? -15.607 -45.274 19.316 1.00 33.38 202 GLU A N 1
ATOM 1568 C CA . GLU A 1 202 ? -14.788 -46.089 20.206 1.00 33.38 202 GLU A CA 1
ATOM 1569 C C . GLU A 1 202 ? -13.318 -45.654 20.234 1.00 33.38 202 GLU A C 1
ATOM 1571 O O . GLU A 1 202 ? -12.759 -45.138 19.263 1.00 33.38 202 GLU A O 1
ATOM 1576 N N . GLN A 1 203 ? -12.671 -45.898 21.373 1.00 37.53 203 GLN A N 1
ATOM 1577 C CA . GLN A 1 203 ? -11.237 -45.695 21.539 1.00 37.53 2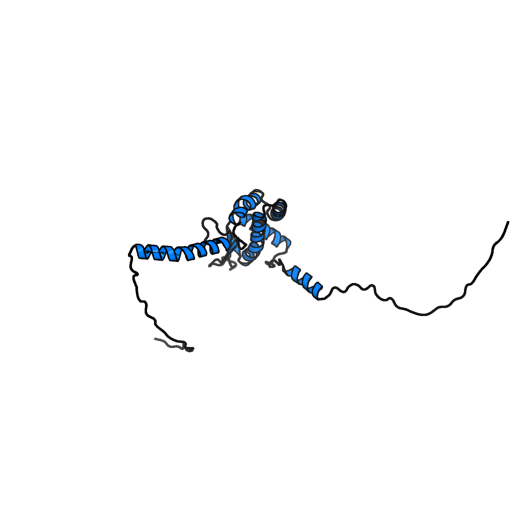03 GLN A CA 1
ATOM 1578 C C . GLN A 1 203 ? -10.466 -46.855 20.894 1.00 37.53 203 GLN A C 1
ATOM 1580 O O . GLN A 1 203 ? -10.368 -47.935 21.470 1.00 37.53 203 GLN A O 1
ATOM 1585 N N . GLY A 1 204 ? -9.868 -46.613 19.728 1.00 34.09 204 GLY A N 1
ATOM 1586 C CA . GLY A 1 204 ? -8.833 -47.475 19.151 1.00 34.09 204 GLY A CA 1
ATOM 1587 C C . GLY A 1 204 ? -7.441 -46.950 19.500 1.00 34.09 204 GLY A C 1
ATOM 1588 O O . GLY A 1 204 ? -6.994 -45.964 18.919 1.00 34.09 204 GLY A O 1
ATOM 1589 N N . GLY A 1 205 ? -6.765 -47.582 20.463 1.00 35.28 205 GLY A N 1
ATOM 1590 C CA . GLY A 1 205 ? -5.384 -47.263 20.834 1.00 35.28 205 GLY A CA 1
ATOM 1591 C C . GLY A 1 205 ? -4.346 -48.067 20.041 1.00 35.28 205 GLY A C 1
ATOM 1592 O O . GLY A 1 205 ? -4.574 -49.222 19.697 1.00 35.28 205 GLY A O 1
ATOM 1593 N N . GLY A 1 206 ? -3.186 -47.455 19.802 1.00 32.72 206 GLY A N 1
ATOM 1594 C CA . GLY A 1 206 ? -2.040 -48.027 19.088 1.00 32.72 206 GLY A CA 1
ATOM 1595 C C . GLY A 1 206 ? -1.392 -46.942 18.224 1.00 32.72 206 GLY A C 1
ATOM 1596 O O . GLY A 1 206 ? -2.087 -46.193 17.552 1.00 32.72 206 GLY A O 1
ATOM 1597 N N . GLY A 1 207 ? -0.084 -46.731 18.215 1.00 32.03 207 GLY A N 1
ATOM 1598 C CA . GLY A 1 207 ? 1.026 -47.532 18.725 1.00 32.03 207 GLY A CA 1
ATOM 1599 C C . GLY A 1 207 ? 2.189 -47.246 17.776 1.00 32.03 207 GLY A C 1
ATOM 1600 O O . GLY A 1 207 ? 2.020 -47.379 16.568 1.00 32.03 207 GLY A O 1
ATOM 1601 N N . GLY A 1 208 ? 3.311 -46.732 18.282 1.00 35.81 208 GLY A N 1
ATOM 1602 C CA . GLY A 1 208 ? 4.415 -46.294 17.421 1.00 35.81 208 GLY A CA 1
ATOM 1603 C C . GLY A 1 208 ? 5.118 -47.461 16.721 1.00 35.81 208 GLY A C 1
ATOM 1604 O O . GLY A 1 208 ? 5.183 -48.559 17.268 1.00 35.81 208 GLY A O 1
ATOM 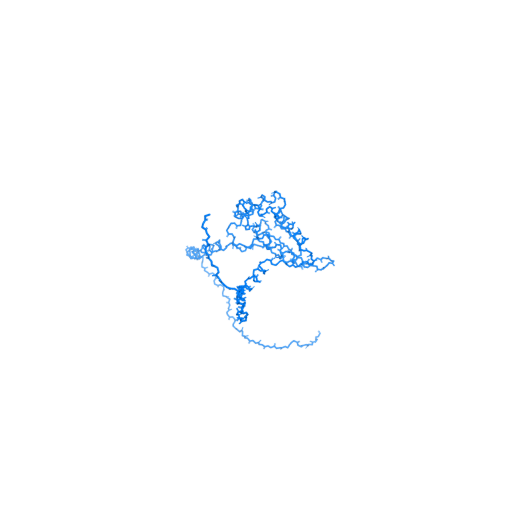1605 N N . GLY A 1 209 ? 5.678 -47.196 15.542 1.00 34.22 209 GLY A N 1
ATOM 1606 C CA . GLY A 1 209 ? 6.500 -48.149 14.802 1.00 34.22 209 GLY A CA 1
ATOM 1607 C C . GLY A 1 209 ? 7.252 -47.463 13.668 1.00 34.22 209 GLY A C 1
ATOM 1608 O O . GLY A 1 209 ? 6.662 -47.142 12.638 1.00 34.22 209 GLY A O 1
ATOM 1609 N N . ASP A 1 210 ? 8.549 -47.237 13.869 1.00 38.09 210 ASP A N 1
ATOM 1610 C CA . ASP A 1 210 ? 9.498 -47.017 12.778 1.00 38.09 210 ASP A CA 1
ATOM 1611 C C . ASP A 1 210 ? 9.588 -48.292 11.917 1.00 38.09 210 ASP A C 1
ATOM 1613 O O . ASP A 1 210 ? 9.489 -49.403 12.444 1.00 38.09 210 ASP A O 1
ATOM 1617 N N . GLY A 1 211 ? 9.788 -48.161 10.604 1.00 37.72 211 GLY A N 1
ATOM 1618 C CA . GLY A 1 211 ? 9.905 -49.327 9.723 1.00 37.72 211 GLY A CA 1
ATOM 1619 C C . GLY A 1 211 ? 10.073 -48.974 8.247 1.00 37.72 211 GLY A C 1
ATOM 1620 O O . GLY A 1 211 ? 9.137 -48.511 7.597 1.00 37.72 211 GLY A O 1
ATOM 1621 N N . ASP A 1 212 ? 11.274 -49.212 7.725 1.00 37.66 212 ASP A N 1
ATOM 1622 C CA . ASP A 1 212 ? 11.610 -49.116 6.303 1.00 37.66 212 ASP A CA 1
ATOM 1623 C C . ASP A 1 212 ? 10.867 -50.148 5.431 1.00 37.66 212 ASP A C 1
ATOM 1625 O O . ASP A 1 212 ? 10.401 -51.178 5.915 1.00 37.66 212 ASP A O 1
ATOM 1629 N N . GLY A 1 213 ? 10.884 -49.936 4.107 1.00 37.66 213 GLY A N 1
ATOM 1630 C CA . GLY A 1 213 ? 10.786 -51.051 3.151 1.00 37.66 213 GLY A CA 1
ATOM 1631 C C . GLY A 1 213 ? 9.633 -51.021 2.147 1.00 37.66 213 GLY A C 1
ATOM 1632 O O . GLY A 1 213 ? 8.828 -51.945 2.106 1.00 37.66 213 GLY A O 1
ATOM 1633 N N . ALA A 1 214 ? 9.613 -50.037 1.243 1.00 36.84 214 ALA A N 1
ATOM 1634 C CA . ALA A 1 214 ? 8.876 -50.152 -0.020 1.00 36.84 214 ALA A CA 1
ATOM 1635 C C . ALA A 1 214 ? 9.814 -50.642 -1.140 1.00 36.84 214 ALA A C 1
ATOM 1637 O O . ALA A 1 214 ? 10.302 -49.859 -1.957 1.00 36.84 214 ALA A O 1
ATOM 1638 N N . VAL A 1 215 ? 10.085 -51.948 -1.155 1.00 38.22 215 VAL A N 1
ATOM 1639 C CA . VAL A 1 215 ? 10.737 -52.644 -2.275 1.00 38.22 215 VAL A CA 1
ATOM 1640 C C . VAL A 1 215 ? 9.657 -53.303 -3.142 1.00 38.22 215 VAL A C 1
ATOM 1642 O O . VAL A 1 215 ? 8.717 -53.878 -2.609 1.00 38.22 215 VAL A O 1
ATOM 1645 N N . LEU A 1 216 ? 9.814 -53.152 -4.465 1.00 38.50 216 LEU A N 1
ATOM 1646 C CA . LEU A 1 216 ? 9.409 -54.014 -5.600 1.00 38.50 216 LEU A CA 1
ATOM 1647 C C . LEU A 1 216 ? 8.577 -55.284 -5.248 1.00 38.50 216 LEU A C 1
ATOM 1649 O O . LEU A 1 216 ? 8.914 -56.007 -4.321 1.00 38.50 216 LEU A O 1
ATOM 1653 N N . VAL A 1 217 ? 7.560 -55.703 -6.012 1.00 40.12 217 VAL A N 1
ATOM 1654 C CA . VAL A 1 217 ? 7.657 -56.285 -7.375 1.00 40.12 217 VAL A CA 1
ATOM 1655 C C . VAL A 1 217 ? 6.239 -56.423 -7.995 1.00 40.12 217 VAL A C 1
ATOM 1657 O O . VAL A 1 217 ? 5.240 -56.458 -7.286 1.00 40.12 217 VAL A O 1
ATOM 1660 N N . SER A 1 218 ? 6.185 -56.504 -9.328 1.00 38.06 218 SER A N 1
ATOM 1661 C CA . SER A 1 218 ? 5.040 -56.740 -10.234 1.00 38.06 218 SER A CA 1
ATOM 1662 C C . SER A 1 218 ? 3.987 -57.803 -9.870 1.00 38.06 218 SER A C 1
ATOM 1664 O O . SER A 1 218 ? 4.344 -58.903 -9.448 1.00 38.06 218 SER A O 1
ATOM 1666 N N . THR A 1 219 ? 2.758 -57.561 -10.347 1.00 50.84 219 THR A N 1
ATOM 1667 C CA . THR A 1 219 ? 2.105 -58.386 -11.396 1.00 50.84 219 THR A CA 1
ATOM 1668 C C . THR A 1 219 ? 1.481 -57.477 -12.446 1.00 50.84 219 THR A C 1
ATOM 1670 O O . THR A 1 219 ? 1.025 -56.390 -12.026 1.00 50.84 219 THR A O 1
#

InterPro domains:
  IPR000456 Large ribosomal subunit protein bL17 [MF_01368] (43-155)
  IPR000456 Large ribosomal subunit protein bL17 [PF01196] (58-155)
  IPR000456 Large ribosomal subunit protein bL17 [PTHR14413] (39-171)
  IPR000456 Large ribosomal subunit protein bL17 [TIGR00059] (45-156)
  IPR036373 Large ribosomal subunit protein bL17 superfamily [G3DSA:3.90.1030.10] (30-155)
  IPR036373 Large ribosomal subunit protein bL17 superfamily [SSF64263] (39-158)

Organism: NCBI:txid265543

Secondary structure (DSSP, 8-state):
-----------------------------HHHHHHHHHHTTTT----TTS-HHHHHHHHHHHHHHHHHHSEEEEEHHHHHHHHHHHHHHHHHHHH--HHHHHHHHTT---HHHHHHIIIIIHHHTTT--S--EEEEE-SSPPTTT---EEEEEETT-TT-SSPPPPPHHHHHHHHHHHHHHHHHHHHHHHTTT--------------------------

Foldseek 3Di:
DDDDDDDDDDDDDDDDDDDDDDPPPPPPDVVNVVVVVVVVPPQDQDPPVDDPVVLLVVLLVVLLVCLVPQKDKDFPSSLVNNLVVNQVLLVLLLVLDPVSLVVNCVRHPDPVSSVSSNPPSNVVCNLADTPQKDKAWDPAADPPPSTTMIMIGGAPDVPDVDHDDDRPVVVVVVVVCCVVVVVVVVVVVVVVPPDDPPPDDDDDDDDDDDDDDPDDDDD

Sequence (219 aa):
LATPPLLSRLSLPCLLDRTEESGKSVAQSPKQRQTVQAMKKRLAFRKLGRQPAHKWAMLRNMVTSLIKHERIVTTLPKAKELRKLADKMVGLGKSGSLHSRRQAGAVIRERPVLTKLFEILGPRYEEREGGYTRVLKLSRPREGDNADLAVIEYVDRPGEVRAARPPRARRERLLATTTHGGAALREALEGVGIASATTSVEQGGGGGGDGDGAVLVST